Protein 6JV0 (pdb70)

Nearest PDB structures (foldseek):
  6jv0-assembly1_A  TM=1.004E+00  e=7.072E-62  Synechocystis sp. PCC 6803 substr. Kazusa
  6juz-assembly1_A  TM=1.003E+00  e=4.949E-61  Synechocystis sp. PCC 6803 substr. Kazusa
  6jv1-assembly1_A  TM=1.003E+00  e=8.110E-60  Synechocystis sp. PCC 6803 substr. Kazusa
  6lrf-assembly1_B-2  TM=1.000E+00  e=1.683E-51  Nostoc sp. PCC 7120 = FACHB-418
  6lrg-assembly1_B  TM=9.983E-01  e=1.035E-51  Nostoc sp. PCC 7120 = FACHB-418

InterPro domains:
  IPR005239 Bifunctional arginine dihydrolase/ornithine cyclodeaminase ArgZ/ArgE-like [TIGR00300] (283-695)
  IPR007545 LOR/SDH bifunctional enzyme, conserved domain [PF04455] (286-386)
  IPR007545 LOR/SDH bifunctional enzyme, conserved domain [cd12144] (286-401)
  IPR029035 DHS-like NAD/FAD-binding domain superfamily [SSF52467] (618-699)
  IPR048963 Arginine dihydrolase ArgZ/ArgE-like, C-terminal, second subdomain [PF21570] (476-688)
  IPR048964 Arginine dihydrolase ArgZ/ArgE-like, C-terminal, first subdomain [PF21571] (387-475)

Solvent-accessible surface area: 11206 Å² total

B-factor: mean 16.03, std 6.08, range [7.81, 45.3]

Foldseek 3Di:
DAWEKEFEAQPQAFLCDDQFPLQVPGGRVFDSVVQRVQVVVLVVVVVVQHHYDYFYDDHQQNLVLQVQQQFAAEALETEGFQWPDPSHNVCNVSSVVVSVVVRHDYDYDPNVFGDRHNQQKPAQQLRQAIEGEDAAIGDPVCQVVCCVVNVGHYDYWYFDDRLCRGCQLAWARAPPLAIEGEVVRTDPVRSVVVCVRRPPVRYLYDDPVQSLQSVSNWDYRHQEIEWADGDPVSVVVSVVVRHDYHHTHNVSVSSVSHISNSSIHTNDHYNHD

Radius of gyration: 16.9 Å; Cα contacts (8 Å, |Δi|>4): 619; chains: 1; bounding box: 38×43×42 Å

Organism: Synechocystis sp. (strain ATCC 27184 / PCC 6803 / Kazusa) (NCBI:txid1111708)

Sequence (273 aa):
DDIRILMCPPDHYDVDYVINPWMEGNIHKSSSQERAVEQWKKLHQTIKECAIVDLVKPAKGWPDMVFTANAGLVLGENVVLSRFYHKERQGEEPYFKAWFEENGFTVYELPQDLPFEGAGDALFDREGRWLWAGYGFRSELDSHPYIAKWLDTEVVSLRLIDERFYHLDTCFCPLSSGGYLLYYPPAFDAYSNRVIEMRIPPEKRIIVEELDAVNNFACNAVNVNDIIIIMNLVSRTLKEKLAEAGFKVRETPLTEFLKAGGAAKCLTLRRVTEPILP

Structure (mmCIF, N/CA/C/O backbone):
data_6JV0
#
_entry.id   6JV0
#
_cell.length_a   40.468
_cell.length_b   87.746
_cell.length_c   43.310
_cell.angle_alpha   90.000
_cell.angle_beta   94.080
_cell.angle_gamma   90.000
#
_symmetry.space_group_name_H-M   'P 1 21 1'
#
loop_
_entity.id
_entity.type
_entity.pdbx_description
1 polymer 'Sll1336 protein'
2 non-polymer L-ornithine
3 non-polymer 1,2-ETHANEDIOL
4 water water
#
loop_
_atom_site.group_PDB
_atom_site.id
_atom_site.type_symbol
_atom_site.label_atom_id
_atom_site.label_alt_id
_atom_site.label_comp_id
_atom_site.label_asym_id
_atom_site.label_entity_id
_atom_site.label_seq_id
_atom_site.pdbx_PDB_ins_code
_atom_site.Cartn_x
_atom_site.Cartn_y
_atom_site.Cartn_z
_atom_site.occupancy
_atom_site.B_iso_or_equiv
_atom_site.auth_seq_id
_atom_site.auth_comp_id
_atom_site.auth_asym_id
_atom_site.auth_atom_id
_atom_site.pdbx_PDB_model_num
ATOM 1 N N . ASP A 1 24 ? 23.766 13.162 14.254 0.62 29.88 3 ASP A N 1
ATOM 2 C CA . ASP A 1 24 ? 25.162 12.842 13.986 0.49 28.69 3 ASP A CA 1
ATOM 3 C C . ASP A 1 24 ? 25.279 11.675 13.010 1.00 28.04 3 ASP A C 1
ATOM 4 O O . ASP A 1 24 ? 24.933 11.801 11.834 0.50 27.30 3 ASP A O 1
ATOM 5 N N . ASP A 1 25 ? 25.772 10.543 13.503 1.00 30.50 4 ASP A N 1
ATOM 6 C CA . ASP A 1 25 ? 25.906 9.365 12.660 1.00 25.34 4 ASP A CA 1
ATOM 7 C C . ASP A 1 25 ? 24.535 8.832 12.273 1.00 21.59 4 ASP A C 1
ATOM 8 O O . ASP A 1 25 ? 23.583 8.884 13.056 1.00 24.46 4 ASP A O 1
ATOM 13 N N . ILE A 1 26 ? 24.435 8.332 11.048 1.00 18.03 5 ILE A N 1
ATOM 14 C CA . ILE A 1 26 ? 23.226 7.692 10.552 1.00 14.79 5 ILE A CA 1
ATOM 15 C C . ILE A 1 26 ? 23.517 6.208 10.431 1.00 13.63 5 ILE A C 1
ATOM 16 O O . ILE A 1 26 ? 24.499 5.810 9.793 1.00 15.25 5 ILE A O 1
ATOM 21 N N . ARG A 1 27 ? 22.679 5.393 11.057 1.00 13.49 6 ARG A N 1
ATOM 22 C CA . ARG A 1 27 ? 22.832 3.948 11.015 1.00 12.54 6 ARG A CA 1
ATOM 23 C C . ARG A 1 27 ? 21.510 3.317 10.615 1.00 12.38 6 ARG A C 1
ATOM 24 O O . ARG A 1 27 ? 20.442 3.729 11.091 1.00 12.14 6 ARG A O 1
ATOM 32 N N . ILE A 1 28 ? 21.592 2.306 9.755 1.00 10.86 7 ILE A N 1
ATOM 33 C CA . ILE A 1 28 ? 20.428 1.640 9.183 1.00 11.47 7 ILE A CA 1
ATOM 34 C C . ILE A 1 28 ? 20.559 0.146 9.435 1.00 11.19 7 ILE A C 1
ATOM 35 O O . ILE A 1 28 ? 21.623 -0.435 9.195 1.00 12.59 7 ILE A O 1
ATOM 40 N N . LEU A 1 29 ? 19.486 -0.468 9.926 1.00 10.46 8 LEU A N 1
ATOM 41 C CA . LEU A 1 29 ? 19.444 -1.900 10.194 1.00 11.25 8 LEU A CA 1
ATOM 42 C C . LEU A 1 29 ? 18.850 -2.640 8.999 1.00 10.49 8 LEU A C 1
ATOM 43 O O . LEU A 1 29 ? 17.773 -2.280 8.506 1.00 10.14 8 LEU A O 1
ATOM 48 N N . MET A 1 30 ? 19.546 -3.685 8.561 1.00 10.71 9 MET A N 1
ATOM 49 C CA . MET A 1 30 ? 19.092 -4.580 7.504 1.00 10.45 9 MET A CA 1
ATOM 50 C C . MET A 1 30 ? 19.234 -6.022 7.985 1.00 11.31 9 MET A C 1
ATOM 51 O O . MET A 1 30 ? 19.833 -6.293 9.027 1.00 12.00 9 MET A O 1
ATOM 56 N N . CYS A 1 31 ? 18.681 -6.958 7.214 1.00 11.21 10 CYS A N 1
ATOM 57 C CA . CYS A 1 31 ? 18.666 -8.373 7.565 1.00 11.71 10 CYS A CA 1
ATOM 58 C C . CYS A 1 31 ? 18.761 -9.158 6.266 1.00 11.81 10 CYS A C 1
ATOM 59 O O . CYS A 1 31 ? 17.882 -9.030 5.407 1.00 11.72 10 CYS A O 1
ATOM 62 N N . PRO A 1 32 ? 19.799 -9.975 6.082 1.00 12.58 11 PRO A N 1
ATOM 63 C CA . PRO A 1 32 ? 20.056 -10.576 4.768 1.00 12.69 11 PRO A CA 1
ATOM 64 C C . PRO A 1 32 ? 19.096 -11.710 4.442 1.00 11.64 11 PRO A C 1
ATOM 65 O O . PRO A 1 32 ? 18.520 -12.354 5.332 1.00 12.44 11 PRO A O 1
ATOM 69 N N . PRO A 1 33 ? 18.919 -11.987 3.148 1.00 11.94 12 PRO A N 1
ATOM 70 C CA . PRO A 1 33 ? 17.898 -12.944 2.692 1.00 12.19 12 PRO A CA 1
ATOM 71 C C . PRO A 1 33 ? 18.326 -14.407 2.720 1.00 13.89 12 PRO A C 1
ATOM 72 O O . PRO A 1 33 ? 17.949 -15.181 1.831 1.00 14.61 12 PRO A O 1
ATOM 76 N N . ASP A 1 34 ? 19.082 -14.803 3.748 1.00 13.81 13 ASP A N 1
ATOM 77 C CA . ASP A 1 34 ? 19.549 -16.185 3.866 1.00 15.70 13 ASP A CA 1
ATOM 78 C C . ASP A 1 34 ? 18.408 -17.190 3.793 1.00 15.01 13 ASP A C 1
ATOM 79 O O . ASP A 1 34 ? 18.591 -18.304 3.280 1.00 17.69 13 ASP A O 1
ATOM 84 N N . HIS A 1 35 ? 17.240 -16.836 4.327 1.00 14.64 14 HIS A N 1
ATOM 85 C CA . HIS A 1 35 ? 16.097 -17.736 4.413 1.00 15.53 14 HIS A CA 1
ATOM 86 C C . HIS A 1 35 ? 14.880 -17.148 3.710 1.00 14.34 14 HIS A C 1
ATOM 87 O O . HIS A 1 35 ? 13.739 -17.458 4.059 1.00 16.11 14 HIS A O 1
ATOM 94 N N . TYR A 1 36 ? 15.121 -16.303 2.714 1.00 14.42 15 TYR A N 1
ATOM 95 C CA . TYR A 1 36 ? 14.052 -15.575 2.052 1.00 13.94 15 TYR A CA 1
ATOM 96 C C . TYR A 1 36 ? 13.346 -16.429 1.007 1.00 12.99 15 TYR A C 1
ATOM 97 O O . TYR A 1 36 ? 13.975 -17.141 0.216 1.00 14.75 15 TYR A O 1
ATOM 106 N N . ASP A 1 37 ? 12.027 -16.309 0.987 1.00 13.22 16 ASP A N 1
ATOM 107 C CA . ASP A 1 37 ? 11.146 -16.996 0.052 1.00 14.23 16 ASP A CA 1
ATOM 108 C C . ASP A 1 37 ? 9.811 -16.278 0.162 1.00 12.93 16 ASP A C 1
ATOM 109 O O . ASP A 1 37 ? 9.617 -15.429 1.039 1.00 13.65 16 ASP A O 1
ATOM 114 N N . VAL A 1 38 ? 8.902 -16.597 -0.747 1.00 13.27 17 VAL A N 1
ATOM 115 C CA . VAL A 1 38 ? 7.500 -16.238 -0.598 1.00 12.28 17 VAL A CA 1
ATOM 116 C C . VAL A 1 38 ? 6.781 -17.527 -0.237 1.00 12.25 17 VAL A C 1
ATOM 117 O O . VAL A 1 38 ? 6.660 -18.432 -1.073 1.00 13.60 17 VAL A O 1
ATOM 121 N N . ASP A 1 39 ? 6.350 -17.637 1.021 1.00 11.84 18 ASP A N 1
ATOM 122 C CA . ASP A 1 39 ? 5.781 -18.868 1.560 1.00 13.79 18 ASP A CA 1
ATOM 123 C C . ASP A 1 39 ? 4.308 -18.755 1.903 1.00 13.30 18 ASP A C 1
ATOM 124 O O . ASP A 1 39 ? 3.687 -19.774 2.244 1.00 15.63 18 ASP A O 1
ATOM 129 N N . TYR A 1 40 ? 3.744 -17.557 1.881 1.00 13.89 19 TYR A N 1
ATOM 130 C CA . TYR A 1 40 ? 2.361 -17.341 2.274 1.00 12.77 19 TYR A CA 1
ATOM 131 C C . TYR A 1 40 ? 1.875 -16.094 1.552 1.00 12.23 19 TYR A C 1
ATOM 132 O O . TYR A 1 40 ? 2.620 -15.464 0.795 1.00 12.58 19 TYR A O 1
ATOM 141 N N . VAL A 1 41 ? 0.616 -15.744 1.770 1.00 12.62 20 VAL A N 1
ATOM 142 C CA . VAL A 1 41 ? 0.000 -14.619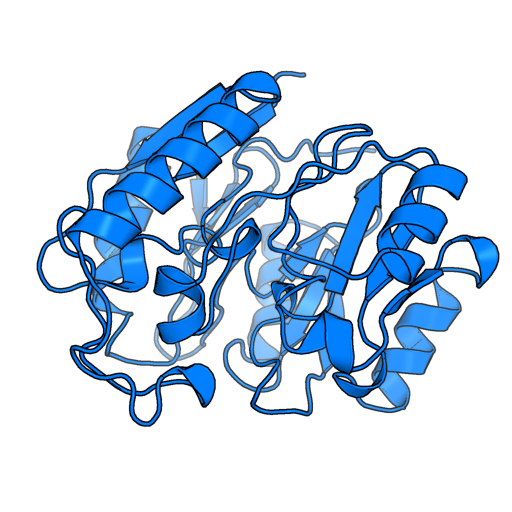 1.078 1.00 12.52 20 VAL A CA 1
ATOM 143 C C . VAL A 1 41 ? -0.676 -13.761 2.134 1.00 12.26 20 VAL A C 1
ATOM 144 O O . VAL A 1 41 ? -1.751 -14.113 2.630 1.00 14.80 20 VAL A O 1
ATOM 148 N N . ILE A 1 42 ? -0.059 -12.629 2.479 1.00 12.11 21 ILE A N 1
ATOM 149 C CA . ILE A 1 42 ? -0.649 -11.718 3.455 1.00 11.78 21 ILE A CA 1
ATOM 150 C C . ILE A 1 42 ? -0.748 -10.295 2.917 1.00 11.08 21 ILE A C 1
ATOM 151 O O . ILE A 1 42 ? -1.109 -9.378 3.661 1.00 11.93 21 ILE A O 1
ATOM 156 N N . ASN A 1 43 ? -0.450 -10.098 1.639 1.00 11.15 22 ASN A N 1
ATOM 157 C CA . ASN A 1 43 ? -0.769 -8.851 0.959 1.00 11.29 22 ASN A CA 1
ATOM 158 C C . ASN A 1 43 ? -0.951 -9.171 -0.521 1.00 11.90 22 ASN A C 1
ATOM 159 O O . ASN A 1 43 ? -0.559 -10.255 -0.975 1.00 11.88 22 ASN A O 1
ATOM 164 N N . PRO A 1 44 ? -1.568 -8.274 -1.294 1.00 11.05 23 PRO A N 1
ATOM 165 C CA . PRO A 1 44 ? -1.939 -8.652 -2.670 1.00 14.20 23 PRO A CA 1
ATOM 166 C C . PRO A 1 44 ? -0.760 -8.935 -3.576 1.00 12.49 23 PRO A C 1
ATOM 167 O O . PRO A 1 44 ? -0.905 -9.674 -4.562 1.00 13.39 23 PRO A O 1
ATOM 171 N N . TRP A 1 45 ? 0.405 -8.347 -3.299 1.00 11.61 24 TRP A N 1
ATOM 172 C CA . TRP A 1 45 ? 1.570 -8.573 -4.145 1.00 11.76 24 TRP A CA 1
ATOM 173 C C . TRP A 1 45 ? 2.054 -10.005 -4.064 1.00 11.15 24 TRP A C 1
ATOM 174 O O . TRP A 1 45 ? 2.697 -10.485 -5.004 1.00 12.27 24 TRP A O 1
ATOM 185 N N . MET A 1 46 ? 1.768 -10.685 -2.957 1.00 11.24 25 MET A N 1
ATOM 186 C CA . MET A 1 46 ? 2.219 -12.052 -2.760 1.00 11.52 25 MET A CA 1
ATOM 187 C C . MET A 1 46 ? 1.350 -13.067 -3.486 1.00 11.66 25 MET A C 1
ATOM 188 O O . MET A 1 46 ? 1.792 -14.204 -3.689 1.00 12.87 25 MET A O 1
ATOM 193 N N . GLU A 1 47 ? 0.134 -12.691 -3.874 1.00 12.93 26 GLU A N 1
ATOM 194 C CA . GLU A 1 47 ? -0.759 -13.622 -4.555 1.00 14.30 26 GLU A 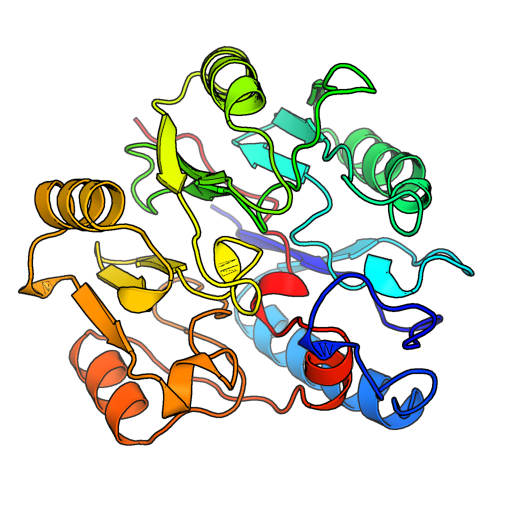CA 1
ATOM 195 C C . GLU A 1 47 ? -0.115 -14.143 -5.832 1.00 14.15 26 GLU A C 1
ATOM 196 O O . GLU A 1 47 ? 0.395 -13.368 -6.647 1.00 14.59 26 GLU A O 1
ATOM 202 N N . GLY A 1 48 ? -0.154 -15.462 -6.011 1.00 15.30 27 GLY A N 1
ATOM 203 C CA . GLY A 1 48 ? 0.437 -16.088 -7.169 1.00 16.50 27 GLY A CA 1
ATOM 204 C C . GLY A 1 48 ? 1.945 -16.150 -7.159 1.00 15.25 27 GLY A C 1
ATOM 205 O O . GLY A 1 48 ? 2.533 -16.629 -8.138 1.00 18.14 27 GLY A O 1
ATOM 206 N N . ASN A 1 49 ? 2.597 -15.689 -6.089 1.00 13.94 28 ASN A N 1
ATOM 207 C CA . ASN A 1 49 ? 4.051 -15.604 -6.042 1.00 12.51 28 ASN A CA 1
ATOM 208 C C . ASN A 1 49 ? 4.695 -16.601 -5.091 1.00 12.21 28 ASN A C 1
ATOM 209 O O . ASN A 1 49 ? 5.915 -16.553 -4.895 1.00 12.32 28 ASN A O 1
ATOM 214 N N . ILE A 1 50 ? 3.921 -17.516 -4.503 1.00 11.93 29 ILE A N 1
ATOM 215 C CA . ILE A 1 50 ? 4.530 -18.482 -3.599 1.00 13.00 29 ILE A CA 1
ATOM 216 C C . ILE A 1 50 ? 5.588 -19.284 -4.342 1.00 12.95 29 ILE A C 1
ATOM 217 O O . ILE A 1 50 ? 5.339 -19.835 -5.425 1.00 13.83 29 ILE A O 1
ATOM 222 N N . HIS A 1 51 ? 6.793 -19.317 -3.776 1.00 12.52 30 HIS A N 1
ATOM 223 C CA . HIS A 1 51 ? 7.949 -20.005 -4.357 1.00 13.54 30 HIS A CA 1
ATOM 224 C C . HIS A 1 51 ? 8.307 -19.506 -5.753 1.00 14.65 30 HIS A C 1
ATOM 225 O O . HIS A 1 51 ? 8.897 -20.243 -6.548 1.00 17.10 30 HIS A O 1
ATOM 232 N N . LYS A 1 52 ? 7.972 -18.257 -6.070 1.00 13.19 31 LYS A N 1
ATOM 233 C CA . LYS A 1 52 ? 8.375 -17.665 -7.339 1.00 13.94 31 LYS A CA 1
ATOM 234 C C . LYS A 1 52 ? 9.613 -16.787 -7.221 1.00 14.97 31 LYS A C 1
ATOM 235 O O . LYS A 1 52 ? 10.123 -16.318 -8.246 1.00 16.10 31 LYS A O 1
ATOM 241 N N . SER A 1 53 ? 10.104 -16.549 -6.013 1.00 14.13 32 SER A N 1
ATOM 242 C CA A SER A 1 53 ? 11.338 -15.800 -5.833 0.69 15.15 32 SER A CA 1
ATOM 243 C CA B SER A 1 53 ? 11.338 -15.801 -5.837 0.31 15.19 32 SER A CA 1
ATOM 244 C C . SER A 1 53 ? 12.537 -16.699 -6.105 1.00 16.12 32 SER A C 1
ATOM 245 O O . SER A 1 53 ? 12.517 -17.900 -5.811 1.00 19.03 32 SER A O 1
ATOM 250 N N . SER A 1 54 ? 13.580 -16.109 -6.676 1.00 16.43 33 SER A N 1
ATOM 251 C CA . SER A 1 54 ? 14.865 -16.769 -6.847 1.00 18.36 33 SER A CA 1
ATOM 252 C C . SER A 1 54 ? 15.734 -16.322 -5.678 1.00 19.81 33 SER A C 1
ATOM 253 O O . SER A 1 54 ? 16.061 -15.138 -5.564 1.00 17.71 33 SER A O 1
ATOM 256 N N . GLN A 1 55 ? 16.087 -17.259 -4.792 1.00 20.01 34 GLN A N 1
ATOM 257 C CA . GLN A 1 55 ? 16.869 -16.883 -3.618 1.00 20.81 34 GLN A CA 1
ATOM 258 C C . GLN A 1 55 ? 18.230 -16.330 -4.021 1.00 21.40 34 GLN A C 1
ATOM 259 O O . GLN A 1 55 ? 18.736 -15.390 -3.397 1.00 19.59 34 GLN A O 1
ATOM 265 N N . GLU A 1 56 ? 18.825 -16.886 -5.079 1.00 19.55 35 GLU A N 1
ATOM 266 C CA . GLU A 1 56 ? 20.121 -16.397 -5.540 1.00 20.06 35 GLU A CA 1
ATOM 267 C C . GLU A 1 56 ? 20.019 -14.989 -6.118 1.00 18.25 35 GLU A C 1
ATOM 268 O O . GLU A 1 56 ? 20.902 -14.155 -5.884 1.00 18.57 35 GLU A O 1
ATOM 271 N N . ARG A 1 57 ? 18.963 -14.703 -6.884 1.00 17.73 36 ARG A N 1
ATOM 272 C CA . ARG A 1 57 ? 18.792 -13.342 -7.384 1.00 15.90 36 ARG A CA 1
ATOM 273 C C . ARG A 1 57 ? 18.444 -12.383 -6.253 1.00 14.51 36 ARG A C 1
ATOM 274 O O . ARG A 1 57 ? 18.890 -11.230 -6.253 1.00 15.06 36 ARG A O 1
ATOM 279 N N . ALA A 1 58 ? 17.655 -12.841 -5.279 1.00 13.84 37 ALA A N 1
ATOM 280 C CA . ALA A 1 58 ? 17.340 -12.001 -4.134 1.00 13.83 37 ALA A CA 1
ATOM 281 C C . ALA A 1 58 ? 18.601 -11.636 -3.366 1.00 13.88 37 ALA A C 1
ATOM 282 O O . ALA A 1 58 ? 18.748 -10.492 -2.916 1.00 12.99 37 ALA A O 1
ATOM 284 N N . VAL A 1 59 ? 19.521 -12.593 -3.210 1.00 14.65 38 VAL A N 1
ATOM 285 C CA . VAL A 1 59 ? 20.804 -12.305 -2.570 1.00 15.30 38 VAL A CA 1
ATOM 286 C C . VAL A 1 59 ? 21.558 -11.228 -3.340 1.00 14.58 38 VAL A C 1
ATOM 287 O O . VAL A 1 59 ? 22.090 -10.276 -2.755 1.00 14.77 38 VAL A O 1
ATOM 291 N N . GLU A 1 60 ? 21.619 -11.360 -4.666 1.00 14.64 39 GLU A N 1
ATOM 292 C CA . GLU A 1 60 ? 22.342 -10.375 -5.461 1.00 14.52 39 GLU A CA 1
ATOM 293 C C . GLU A 1 60 ? 21.695 -9.000 -5.359 1.00 13.31 39 GLU A C 1
ATOM 294 O O . GLU A 1 60 ? 22.392 -7.988 -5.203 1.00 13.95 39 GLU A O 1
ATOM 297 N N . GLN A 1 61 ? 20.362 -8.945 -5.447 1.00 12.86 40 GLN A N 1
ATOM 298 C CA . GLN A 1 61 ? 19.659 -7.671 -5.332 1.00 13.40 40 GLN A CA 1
ATOM 299 C C . GLN A 1 61 ? 19.862 -7.049 -3.958 1.00 11.76 40 GLN A C 1
ATOM 300 O O . GLN A 1 61 ? 20.112 -5.841 -3.843 1.00 11.87 40 GLN A O 1
ATOM 306 N N . TRP A 1 62 ? 19.771 -7.854 -2.905 1.00 11.92 41 TRP A N 1
ATOM 307 C CA . TRP A 1 62 ? 19.955 -7.316 -1.564 1.00 11.75 41 TRP A CA 1
ATOM 308 C C . TRP A 1 62 ? 21.378 -6.809 -1.374 1.00 12.08 41 TRP A C 1
ATOM 309 O O . TRP A 1 62 ? 21.594 -5.760 -0.755 1.00 12.06 41 TRP A O 1
ATOM 320 N N . LYS A 1 63 ? 22.363 -7.538 -1.905 1.00 12.97 42 LYS A N 1
ATOM 321 C CA . LYS A 1 63 ? 23.750 -7.111 -1.764 1.00 13.34 42 LYS A CA 1
ATOM 322 C C . LYS A 1 63 ? 23.991 -5.783 -2.460 1.00 12.78 42 LYS A C 1
ATOM 323 O O . LYS A 1 63 ? 24.720 -4.926 -1.942 1.00 13.04 42 LYS A O 1
ATOM 329 N N . LYS A 1 64 ? 23.394 -5.589 -3.634 1.00 12.80 43 LYS A N 1
ATOM 330 C CA . LYS A 1 64 ? 23.531 -4.313 -4.326 1.00 13.80 43 LYS A CA 1
ATOM 331 C C . LYS A 1 64 ? 22.870 -3.187 -3.547 1.00 11.68 43 LYS A C 1
ATOM 332 O O . LYS A 1 64 ? 23.419 -2.083 -3.469 1.00 12.15 43 LYS A O 1
ATOM 338 N N . LEU A 1 65 ? 21.685 -3.441 -2.976 1.00 11.73 44 LEU A N 1
ATOM 339 C CA . LEU A 1 65 ? 21.040 -2.438 -2.139 1.00 11.26 44 LEU A CA 1
ATOM 340 C C . LEU A 1 65 ? 21.889 -2.125 -0.918 1.00 11.41 44 LEU A C 1
ATOM 341 O O . LEU A 1 65 ? 22.109 -0.954 -0.587 1.00 11.80 44 LEU A O 1
ATOM 346 N N . HIS A 1 66 ? 22.370 -3.167 -0.236 1.00 12.03 45 HIS A N 1
ATOM 347 C CA . HIS A 1 66 ? 23.216 -2.988 0.939 1.00 12.45 45 HIS A CA 1
ATOM 348 C C . HIS A 1 66 ? 24.425 -2.117 0.623 1.00 12.47 45 HIS A C 1
ATOM 349 O O . HIS A 1 66 ? 24.756 -1.190 1.373 1.00 12.30 45 HIS A O 1
ATOM 356 N N . GLN A 1 67 ? 25.087 -2.389 -0.502 1.00 12.00 46 GLN A N 1
ATOM 357 C CA . GLN A 1 67 ? 26.256 -1.600 -0.878 1.00 12.69 46 GLN A CA 1
ATOM 358 C C . GLN A 1 67 ? 25.877 -0.153 -1.148 1.00 12.32 46 GLN A C 1
ATOM 359 O O . GLN A 1 67 ? 26.598 0.773 -0.746 1.00 14.28 46 GLN A O 1
ATOM 365 N N . THR A 1 68 ? 24.749 0.065 -1.827 1.00 12.04 47 THR A N 1
ATOM 366 C CA . THR A 1 68 ? 24.323 1.420 -2.151 1.00 13.95 47 THR A CA 1
ATOM 367 C C . THR A 1 68 ? 23.994 2.200 -0.888 1.00 11.91 47 THR A C 1
ATOM 368 O O . THR A 1 68 ? 24.408 3.355 -0.733 1.00 13.34 47 THR A O 1
ATOM 372 N N . ILE A 1 69 ? 23.270 1.573 0.039 1.00 11.46 48 ILE A N 1
ATOM 373 C CA . ILE A 1 69 ? 22.946 2.237 1.294 1.00 11.28 48 ILE A CA 1
ATOM 374 C C . ILE A 1 69 ? 24.204 2.505 2.097 1.00 11.48 48 ILE A C 1
ATOM 375 O O . ILE A 1 69 ? 24.358 3.583 2.691 1.00 11.64 48 ILE A O 1
ATOM 380 N N . LYS A 1 70 ? 25.122 1.533 2.126 1.00 11.22 49 LYS A N 1
ATOM 381 C CA . LYS A 1 70 ? 26.337 1.684 2.916 1.00 12.77 49 LYS A CA 1
ATOM 382 C C . LYS A 1 70 ? 27.222 2.814 2.408 1.00 12.00 49 LYS A C 1
ATOM 383 O O . LYS A 1 70 ? 28.013 3.369 3.185 1.00 13.35 49 LYS A O 1
ATOM 389 N N . GLU A 1 71 ? 27.111 3.182 1.131 1.00 12.45 50 GLU A N 1
ATOM 390 C CA . GLU A 1 71 ? 27.838 4.351 0.652 1.00 13.22 50 GLU A CA 1
ATOM 391 C C . GLU A 1 71 ? 27.330 5.632 1.302 1.00 14.45 50 GLU A C 1
ATOM 392 O O . GLU A 1 71 ? 28.070 6.624 1.364 1.00 15.87 50 GLU A O 1
ATOM 398 N N . CYS A 1 72 ? 26.108 5.612 1.835 1.00 13.70 51 CYS A N 1
ATOM 399 C CA . CYS A 1 72 ? 25.469 6.783 2.414 1.00 15.02 51 CYS A CA 1
ATOM 400 C C . CYS A 1 72 ? 25.352 6.743 3.931 1.00 15.82 51 CYS A C 1
ATOM 401 O O . CYS A 1 72 ? 25.262 7.804 4.553 1.00 19.43 51 CYS A O 1
ATOM 404 N N . ALA A 1 73 ? 25.321 5.562 4.549 1.00 13.67 52 ALA A N 1
ATOM 405 C CA . ALA A 1 73 ? 25.129 5.446 5.987 1.00 14.97 52 ALA A CA 1
ATOM 406 C C . ALA A 1 73 ? 25.775 4.156 6.470 1.00 12.17 52 ALA A C 1
ATOM 407 O O . ALA A 1 73 ? 26.023 3.240 5.689 1.00 12.76 52 ALA A O 1
ATOM 409 N N . ILE A 1 74 ? 26.056 4.096 7.772 1.00 13.31 53 ILE A N 1
ATOM 410 C CA . ILE A 1 74 ? 26.480 2.846 8.389 1.00 12.54 53 ILE A CA 1
ATOM 411 C C . ILE A 1 74 ? 25.324 1.859 8.345 1.00 13.16 53 ILE A C 1
ATOM 412 O O . ILE A 1 74 ? 24.165 2.225 8.594 1.00 13.81 53 ILE A O 1
ATOM 417 N N . VAL A 1 75 ? 25.623 0.600 8.034 1.00 13.49 54 VAL A N 1
ATOM 418 C CA . VAL A 1 75 ? 24.611 -0.455 8.015 1.00 13.81 54 VAL A CA 1
ATOM 419 C C . VAL A 1 75 ? 24.945 -1.502 9.065 1.00 13.75 54 VAL A C 1
ATOM 420 O O . VAL A 1 75 ? 26.016 -2.125 9.018 1.00 16.30 54 VAL A O 1
ATOM 424 N N . ASP A 1 76 ? 24.021 -1.706 9.995 1.00 13.09 55 ASP A N 1
ATOM 425 C CA . ASP A 1 76 ? 24.064 -2.790 10.961 1.00 14.90 55 ASP A CA 1
ATOM 426 C C . ASP A 1 76 ? 23.170 -3.922 10.474 1.00 13.79 55 ASP A C 1
ATOM 427 O O . ASP A 1 76 ? 22.183 -3.690 9.769 1.00 13.75 55 ASP A O 1
ATOM 432 N N . LEU A 1 77 ? 23.502 -5.151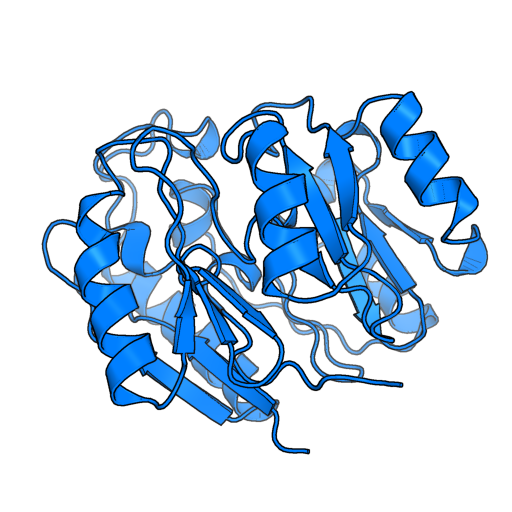 10.865 1.00 14.04 56 LEU A N 1
ATOM 433 C CA . LEU A 1 77 ? 22.749 -6.324 10.442 1.00 13.15 56 LEU A CA 1
ATOM 434 C C . LEU A 1 77 ? 22.231 -7.095 11.646 1.00 14.34 56 LEU A C 1
ATOM 435 O O . LEU A 1 77 ? 22.901 -7.176 12.685 1.00 16.80 56 LEU A O 1
ATOM 440 N N . VAL A 1 78 ? 21.031 -7.651 11.504 1.00 13.20 57 VAL A N 1
ATOM 441 C CA . VAL A 1 78 ? 20.486 -8.634 12.430 1.00 15.38 57 VAL A CA 1
ATOM 442 C C . VAL A 1 78 ? 20.438 -9.979 11.713 1.00 14.26 57 VAL A C 1
ATOM 443 O O . VAL A 1 78 ? 20.080 -10.052 10.531 1.00 14.18 57 VAL A O 1
ATOM 447 N N . LYS A 1 79 ? 20.827 -11.038 12.419 1.00 14.81 58 LYS A N 1
ATOM 448 C CA . LYS A 1 79 ? 20.856 -12.372 11.823 1.00 15.92 58 LYS A CA 1
ATOM 449 C C . LYS A 1 79 ? 19.441 -12.854 11.505 1.00 14.63 58 LYS A C 1
ATOM 450 O O . LYS A 1 79 ? 18.557 -12.786 12.365 1.00 15.90 58 LYS A O 1
ATOM 454 N N . PRO A 1 80 ? 19.189 -13.355 10.300 1.00 14.98 59 PRO A N 1
ATOM 455 C CA . PRO A 1 80 ? 17.838 -13.808 9.953 1.00 15.07 59 PRO A CA 1
ATOM 456 C C . PRO A 1 80 ? 17.511 -15.155 10.580 1.00 15.25 59 PRO A C 1
ATOM 457 O O . PRO A 1 80 ? 18.384 -15.997 10.807 1.00 18.19 59 PRO A O 1
ATOM 461 N N . ALA A 1 81 ? 16.225 -15.366 10.835 1.00 17.02 60 ALA A N 1
ATOM 462 C CA . ALA A 1 81 ? 15.738 -16.594 11.453 1.00 18.19 60 ALA A CA 1
ATOM 463 C C . ALA A 1 81 ? 15.077 -17.471 10.398 1.00 17.91 60 ALA A C 1
ATOM 464 O O . ALA A 1 81 ? 14.234 -17.001 9.627 1.00 17.79 60 ALA A O 1
ATOM 466 N N . LYS A 1 82 ? 15.455 -18.748 10.371 1.00 19.39 61 LYS A N 1
ATOM 467 C CA . LYS A 1 82 ? 14.829 -19.685 9.450 1.00 18.99 61 LYS A CA 1
ATOM 468 C C . LYS A 1 82 ? 13.356 -19.852 9.798 1.00 17.35 61 LYS A C 1
ATOM 469 O O . LYS A 1 82 ? 12.985 -19.947 10.973 1.00 19.11 61 LYS A O 1
ATOM 472 N N . GLY A 1 83 ? 12.509 -19.867 8.771 1.00 18.38 62 GLY A N 1
ATOM 473 C CA . GLY A 1 83 ? 11.082 -19.980 8.972 1.00 16.84 62 GLY A CA 1
ATOM 474 C C . GLY A 1 83 ? 10.341 -18.663 9.045 1.00 15.41 62 GLY A C 1
ATOM 475 O O . GLY A 1 83 ? 9.109 -18.669 9.150 1.00 17.71 62 GLY A O 1
ATOM 476 N N . TRP A 1 84 ? 11.052 -17.536 8.980 1.00 14.75 63 TRP A N 1
ATOM 477 C CA . TRP A 1 84 ? 10.458 -16.200 9.028 1.00 13.24 63 TRP A CA 1
ATOM 478 C C . TRP A 1 84 ? 11.014 -15.404 7.852 1.00 13.48 63 TRP A C 1
ATOM 479 O O . TRP A 1 84 ? 11.872 -14.522 8.016 1.00 12.89 63 TRP A O 1
ATOM 490 N N . PRO A 1 85 ? 10.559 -15.716 6.636 1.00 12.76 64 PRO A N 1
ATOM 491 C CA . PRO A 1 85 ? 11.202 -15.142 5.444 1.00 14.09 64 PRO A CA 1
ATOM 492 C C . PRO A 1 85 ? 11.060 -13.638 5.341 1.00 12.07 64 PRO A C 1
ATOM 493 O O . PRO A 1 85 ? 11.906 -12.983 4.713 1.00 13.32 64 PRO A O 1
ATOM 497 N N . ASP A 1 86 ? 10.018 -13.062 5.937 1.00 11.77 65 ASP A N 1
ATOM 498 C CA . ASP A 1 86 ? 9.816 -11.621 5.852 1.00 11.02 65 ASP A CA 1
ATOM 499 C C . ASP A 1 86 ? 10.687 -10.840 6.825 1.00 11.09 65 ASP A C 1
ATOM 500 O O . ASP A 1 86 ? 10.587 -9.604 6.872 1.00 11.12 65 ASP A O 1
ATOM 505 N N . MET A 1 87 ? 11.562 -11.512 7.578 1.00 11.78 66 MET A N 1
ATOM 506 C CA . MET A 1 87 ? 12.453 -10.799 8.483 1.00 12.17 66 MET A CA 1
ATOM 507 C C . MET A 1 87 ? 13.399 -9.871 7.740 1.00 10.85 66 MET A C 1
ATOM 508 O O . MET A 1 87 ? 13.961 -8.957 8.351 1.00 11.94 66 MET A O 1
ATOM 513 N N . VAL A 1 88 ? 13.581 -10.083 6.434 1.00 10.42 67 VAL A N 1
ATOM 514 C CA . VAL A 1 88 ? 14.364 -9.153 5.626 1.00 10.20 67 VAL A CA 1
ATOM 515 C C . VAL A 1 88 ? 13.787 -7.752 5.692 1.00 9.60 67 VAL A C 1
ATOM 516 O O . VAL A 1 88 ? 14.513 -6.766 5.518 1.00 9.57 67 VAL A O 1
ATOM 520 N N . PHE A 1 89 ? 12.483 -7.640 5.935 1.00 9.08 68 PHE A N 1
ATOM 521 C CA . PHE A 1 89 ? 11.789 -6.352 5.929 1.00 9.15 68 PHE A CA 1
ATOM 522 C C . PHE A 1 89 ? 11.848 -5.719 7.320 1.00 8.44 68 PHE A C 1
ATOM 523 O O . PHE A 1 89 ? 10.881 -5.685 8.090 1.00 9.38 68 PHE A O 1
ATOM 531 N N . THR A 1 90 ? 13.047 -5.232 7.631 1.00 9.24 69 THR A N 1
ATOM 532 C CA . THR A 1 90 ? 13.345 -4.678 8.945 1.00 9.39 69 THR A CA 1
ATOM 533 C C . THR A 1 90 ? 12.594 -3.387 9.240 1.00 9.10 69 THR A C 1
ATOM 534 O O . THR A 1 90 ? 12.518 -3.002 10.408 1.00 9.46 69 THR A O 1
ATOM 538 N N . ALA A 1 91 ? 12.043 -2.700 8.235 1.00 9.05 70 ALA A N 1
ATOM 539 C CA . ALA A 1 91 ? 11.239 -1.521 8.532 1.00 9.28 70 ALA A CA 1
ATOM 540 C C . ALA A 1 91 ? 10.123 -1.855 9.508 1.00 8.06 70 ALA A C 1
ATOM 541 O O . ALA A 1 91 ? 9.665 -0.982 10.255 1.00 9.26 70 ALA A O 1
ATOM 543 N N . ASN A 1 92 ? 9.640 -3.096 9.484 1.00 9.07 71 ASN A N 1
ATOM 544 C CA . ASN A 1 92 ? 8.555 -3.500 10.358 1.00 9.32 71 ASN A CA 1
ATOM 545 C C . ASN A 1 92 ? 9.019 -4.049 11.699 1.00 10.43 71 ASN A C 1
ATOM 546 O O . ASN A 1 92 ? 8.181 -4.552 12.461 1.00 10.85 71 ASN A O 1
ATOM 551 N N . ALA A 1 93 ? 10.305 -3.952 12.033 1.00 10.01 72 ALA A N 1
ATOM 552 C CA . ALA A 1 93 ? 10.740 -4.467 13.329 1.00 10.44 72 ALA A CA 1
ATOM 553 C C . ALA A 1 93 ? 10.175 -3.650 14.485 1.00 10.31 72 ALA A C 1
ATOM 554 O O . ALA A 1 93 ? 9.857 -4.198 15.550 1.00 11.09 72 ALA A O 1
ATOM 556 N N . GLY A 1 94 ? 10.067 -2.343 14.302 1.00 10.64 73 GLY A N 1
ATOM 557 C CA . GLY A 1 94 ? 9.619 -1.450 15.348 1.00 10.42 73 GLY A CA 1
ATOM 558 C C . GLY A 1 94 ? 9.759 -0.022 14.873 1.00 9.56 73 GLY A C 1
ATOM 559 O O . GLY A 1 94 ? 10.157 0.245 13.731 1.00 9.91 73 GLY A O 1
ATOM 560 N N . LEU A 1 95 ? 9.412 0.892 15.775 1.00 10.11 74 LEU A N 1
ATOM 561 C CA . LEU A 1 95 ? 9.479 2.327 15.531 1.00 11.02 74 LEU A CA 1
ATOM 562 C C . LEU A 1 95 ? 10.479 2.928 16.510 1.00 10.82 74 LEU A C 1
ATOM 563 O O . LEU A 1 95 ? 10.301 2.812 17.729 1.00 12.19 74 LEU A O 1
ATOM 568 N N . VAL A 1 96 ? 11.521 3.567 15.986 1.00 11.28 75 VAL A N 1
ATOM 569 C CA . VAL A 1 96 ? 12.637 4.078 16.780 1.00 12.23 75 VAL A CA 1
ATOM 570 C C . VAL A 1 96 ? 12.548 5.595 16.902 1.00 12.09 75 VAL A C 1
ATOM 571 O O . VAL A 1 96 ? 12.293 6.296 15.916 1.00 12.51 75 VAL A O 1
ATOM 575 N N . LEU A 1 97 ? 12.784 6.102 18.110 1.00 12.32 76 LEU A N 1
ATOM 576 C CA . LEU A 1 97 ? 13.029 7.528 18.323 1.00 13.31 76 LEU A CA 1
ATOM 577 C C . LEU A 1 97 ? 14.014 7.647 19.474 1.00 13.01 76 LEU A C 1
ATOM 578 O O . LEU A 1 97 ? 13.723 7.185 20.581 1.00 13.93 76 LEU A O 1
ATOM 583 N N . GLY A 1 98 ? 15.175 8.243 19.214 1.00 13.90 77 GLY A N 1
ATOM 584 C CA . GLY A 1 98 ? 16.169 8.355 20.271 1.00 15.61 77 GLY A CA 1
ATOM 585 C C . GLY A 1 98 ? 16.598 6.978 20.735 1.00 15.56 77 GLY A C 1
ATOM 586 O O . GLY A 1 98 ? 16.836 6.072 19.931 1.00 16.73 77 GLY A O 1
ATOM 587 N N . GLU A 1 99 ? 16.673 6.793 22.051 1.00 15.52 78 GLU A N 1
ATOM 588 C CA . GLU A 1 99 ? 17.065 5.513 22.626 1.00 15.62 78 GLU A CA 1
ATOM 589 C C . GLU A 1 99 ? 15.893 4.557 22.811 1.00 15.67 78 GLU A C 1
ATOM 590 O O . GLU A 1 99 ? 16.067 3.488 23.409 1.00 18.57 78 GLU A O 1
ATOM 593 N N . ASN A 1 100 ? 14.715 4.910 22.313 1.00 16.69 79 ASN A N 1
ATOM 594 C CA . ASN A 1 100 ? 13.498 4.147 22.532 1.00 15.78 79 ASN A CA 1
ATOM 595 C C . ASN A 1 100 ? 13.029 3.468 21.250 1.00 14.48 79 ASN A C 1
ATOM 596 O O . ASN A 1 100 ? 13.228 3.976 20.142 1.00 14.73 79 ASN A O 1
ATOM 601 N N . VAL A 1 101 ? 12.389 2.317 21.412 1.00 14.34 80 VAL A N 1
ATOM 602 C CA . VAL A 1 101 ? 11.743 1.633 20.297 1.00 12.99 80 VAL A CA 1
ATOM 603 C C . VAL A 1 101 ? 10.387 1.129 20.768 1.00 12.68 80 VAL A C 1
ATOM 604 O O . VAL A 1 101 ? 10.273 0.570 21.866 1.00 13.70 80 VAL A O 1
ATOM 608 N N . VAL A 1 102 ? 9.354 1.353 19.964 1.00 12.22 81 VAL A N 1
ATOM 609 C CA . VAL A 1 102 ? 8.086 0.648 20.117 1.00 12.27 81 VAL A CA 1
ATOM 610 C C . VAL A 1 102 ? 8.175 -0.587 19.227 1.00 11.24 81 VAL A C 1
ATOM 611 O O . VAL A 1 102 ? 8.256 -0.474 17.997 1.00 11.45 81 VAL A O 1
ATOM 615 N N . LEU A 1 103 ? 8.201 -1.764 19.847 1.00 12.24 82 LEU A N 1
ATOM 616 C CA . LEU A 1 103 ? 8.319 -3.008 19.104 1.00 11.76 82 LEU A CA 1
ATOM 617 C C . LEU A 1 103 ? 7.045 -3.254 18.313 1.00 11.40 82 LEU A C 1
ATOM 618 O O . LEU A 1 103 ? 5.941 -3.009 18.796 1.00 12.97 82 LEU A O 1
ATOM 623 N N . SER A 1 104 ? 7.189 -3.751 17.092 1.00 11.22 83 SER A N 1
ATOM 624 C CA . SER A 1 104 ? 6.002 -4.099 16.330 1.00 10.95 83 SER A CA 1
ATOM 625 C C . SER A 1 104 ? 5.306 -5.313 16.923 1.00 11.51 83 SER A C 1
ATOM 626 O O . SER A 1 104 ? 5.953 -6.245 17.419 1.00 13.16 83 SER A O 1
ATOM 629 N N . ARG A 1 105 ? 3.983 -5.290 16.856 1.00 11.86 84 ARG A N 1
ATOM 630 C CA . ARG A 1 105 ? 3.128 -6.446 17.099 1.00 12.38 84 ARG A CA 1
ATOM 631 C C . ARG A 1 105 ? 2.413 -6.702 15.779 1.00 11.89 84 ARG A C 1
ATOM 632 O O . ARG A 1 105 ? 1.556 -5.915 15.366 1.00 12.82 84 ARG A O 1
ATOM 640 N N . PHE A 1 106 ? 2.788 -7.782 15.101 1.00 11.93 85 PHE A N 1
ATOM 641 C CA . PHE A 1 106 ? 2.294 -8.016 13.753 1.00 13.15 85 PHE A CA 1
ATOM 642 C C . PHE A 1 106 ? 0.832 -8.439 13.755 1.00 12.25 85 PHE A C 1
ATOM 643 O O . PHE A 1 106 ? 0.369 -9.180 14.633 1.00 14.08 85 PHE A O 1
ATOM 651 N N . TYR A 1 107 ? 0.111 -7.964 12.747 1.00 13.25 86 TYR A N 1
ATOM 652 C CA . TYR A 1 107 ? -1.264 -8.388 12.527 1.00 14.08 86 TYR A CA 1
ATOM 653 C C . TYR A 1 107 ? -1.347 -9.884 12.231 1.00 13.66 86 TYR A C 1
ATOM 654 O O . TYR A 1 107 ? -2.251 -10.574 12.725 1.00 15.49 86 TYR A O 1
ATOM 663 N N . HIS A 1 108 ? -0.424 -10.405 11.424 1.00 13.38 87 HIS A N 1
ATOM 664 C CA . HIS A 1 108 ? -0.483 -11.780 10.945 1.00 13.98 87 HIS A CA 1
ATOM 665 C C . HIS A 1 108 ? 0.450 -12.691 11.729 1.00 14.15 87 HIS A C 1
ATOM 666 O O . HIS A 1 108 ? 1.617 -12.361 11.968 1.00 15.03 87 HIS A O 1
ATOM 673 N N . LYS A 1 109 ? -0.064 -13.878 12.070 1.00 14.80 88 LYS A N 1
ATOM 674 C CA . LYS A 1 109 ? 0.753 -14.878 12.749 1.00 15.75 88 LYS A CA 1
ATOM 675 C C . LYS A 1 109 ? 1.990 -15.237 11.936 1.00 15.80 88 LYS A C 1
ATOM 676 O O . LYS A 1 109 ? 3.017 -15.622 12.500 1.00 15.92 88 LYS A O 1
ATOM 682 N N . GLU A 1 110 ? 1.919 -15.082 10.614 1.00 14.79 89 GLU A N 1
ATOM 683 C CA . GLU A 1 110 ? 3.028 -15.447 9.741 1.00 15.59 89 GLU A CA 1
ATOM 684 C C . GLU A 1 110 ? 4.274 -14.599 9.974 1.00 13.64 89 GLU A C 1
ATOM 685 O O . GLU A 1 110 ? 5.375 -15.019 9.596 1.00 15.92 89 GLU A O 1
ATOM 691 N N . ARG A 1 111 ? 4.132 -13.414 10.576 1.00 13.21 90 ARG A N 1
ATOM 692 C CA . ARG A 1 111 ? 5.278 -12.586 10.923 1.00 13.11 90 ARG A CA 1
ATOM 693 C C . ARG A 1 111 ? 5.485 -12.447 12.424 1.00 12.64 90 ARG A C 1
ATOM 694 O O . ARG A 1 111 ? 6.537 -11.954 12.837 1.00 13.19 90 ARG A O 1
ATOM 702 N N . GLN A 1 112 ? 4.536 -12.901 13.252 1.00 13.81 91 GLN A N 1
ATOM 703 C CA . GLN A 1 112 ? 4.662 -12.692 14.694 1.00 13.85 91 GLN A CA 1
ATOM 704 C C . GLN A 1 112 ? 5.904 -13.363 15.272 1.00 14.59 91 GLN A C 1
ATOM 705 O O . GLN A 1 112 ? 6.460 -12.886 16.267 1.00 15.19 91 GLN A O 1
ATOM 711 N N . GLY A 1 113 ? 6.370 -14.449 14.656 1.00 14.88 92 GLY A N 1
ATOM 712 C CA . GLY A 1 113 ? 7.575 -15.108 15.132 1.00 16.59 92 GLY A CA 1
ATOM 713 C C . GLY A 1 113 ? 8.852 -14.309 14.955 1.00 15.71 92 GLY A C 1
ATOM 714 O O . GLY A 1 113 ? 9.883 -14.692 15.516 1.00 16.32 92 GLY A O 1
ATOM 715 N N . GLU A 1 114 ? 8.814 -13.217 14.184 1.00 13.93 93 GLU A N 1
ATOM 716 C CA . GLU A 1 114 ? 9.978 -12.341 14.064 1.00 13.31 93 GLU A CA 1
ATOM 717 C C . GLU A 1 114 ? 10.173 -11.503 15.316 1.00 14.01 93 GLU A C 1
ATOM 718 O O . GLU A 1 114 ? 11.296 -11.067 15.594 1.00 14.09 93 GLU A O 1
ATOM 724 N N . GLU A 1 115 ? 9.094 -11.264 16.064 1.00 13.49 94 GLU A N 1
ATOM 725 C CA . GLU A 1 115 ? 9.119 -10.339 17.198 1.00 14.66 94 GLU A CA 1
ATOM 726 C C . GLU A 1 115 ? 10.210 -10.644 18.218 1.00 14.21 94 GLU A C 1
ATOM 727 O O . GLU A 1 115 ? 10.942 -9.715 18.592 1.00 15.14 94 GLU A O 1
ATOM 733 N N . PRO A 1 116 ? 10.379 -11.885 18.703 1.00 15.55 95 PRO A N 1
ATOM 734 C CA . PRO A 1 116 ? 11.455 -12.130 19.678 1.00 15.34 95 PRO A CA 1
ATOM 735 C C . PRO A 1 116 ? 12.839 -11.835 19.135 1.00 16.13 95 PRO A C 1
ATOM 736 O O . PRO A 1 116 ? 13.714 -11.382 19.883 1.00 15.93 95 PRO A O 1
ATOM 740 N N . TYR A 1 117 ? 13.067 -12.089 17.845 1.00 15.35 96 TYR A N 1
ATOM 741 C CA . TYR A 1 117 ? 14.388 -11.840 17.277 1.00 14.91 96 TYR A CA 1
ATOM 742 C C . TYR A 1 117 ? 14.672 -10.349 17.165 1.00 14.29 96 TYR A C 1
ATOM 743 O O . TYR A 1 117 ? 15.781 -9.900 17.473 1.00 15.20 96 TYR A O 1
ATOM 752 N N . PHE A 1 118 ? 13.689 -9.563 16.717 1.00 13.50 97 PHE A N 1
ATOM 753 C CA . PHE A 1 118 ? 13.891 -8.118 16.679 1.00 13.08 97 PHE A CA 1
ATOM 754 C C . PHE A 1 118 ? 14.046 -7.550 18.084 1.00 13.45 97 PHE A C 1
ATOM 755 O O . PHE A 1 118 ? 14.911 -6.702 18.320 1.00 13.66 97 PHE A O 1
ATOM 763 N N . LYS A 1 119 ? 13.221 -8.014 19.031 1.00 13.77 98 LYS A N 1
ATOM 764 C CA . LYS A 1 119 ? 13.338 -7.543 20.408 1.00 14.81 98 LYS A CA 1
ATOM 765 C C . LYS A 1 119 ? 14.741 -7.776 20.951 1.00 14.92 98 LYS A C 1
ATOM 766 O O . LYS A 1 119 ? 15.327 -6.888 21.580 1.00 15.20 98 LYS A O 1
ATOM 772 N N . ALA A 1 120 ? 15.301 -8.961 20.701 1.00 15.33 99 ALA A N 1
ATOM 773 C CA . ALA A 1 120 ? 16.646 -9.256 21.183 1.00 17.76 99 ALA A CA 1
ATOM 774 C C . ALA A 1 120 ? 17.676 -8.313 20.574 1.00 16.09 99 ALA A C 1
ATOM 775 O O . ALA A 1 120 ? 18.590 -7.855 21.268 1.00 17.29 99 ALA A O 1
ATOM 777 N N . TRP A 1 121 ? 17.553 -8.009 19.276 1.00 14.85 100 TRP A N 1
ATOM 778 C CA . TRP A 1 121 ? 18.485 -7.071 18.655 1.00 15.39 100 TRP A CA 1
ATOM 779 C C . TRP A 1 121 ? 18.392 -5.698 19.308 1.00 13.83 100 TRP A C 1
ATOM 780 O O . TRP A 1 121 ? 19.415 -5.080 19.626 1.00 15.04 100 TRP A O 1
ATOM 791 N N . PHE A 1 122 ? 17.171 -5.195 19.503 1.00 14.41 101 PHE A N 1
ATOM 792 C CA . PHE A 1 122 ? 17.019 -3.879 20.118 1.00 13.73 101 PHE A CA 1
ATOM 793 C C . PHE A 1 122 ? 17.620 -3.849 21.518 1.00 14.49 101 PHE A C 1
ATOM 794 O O . PHE A 1 122 ? 18.313 -2.892 21.879 1.00 16.35 101 PHE A O 1
ATOM 802 N N . GLU A 1 123 ? 17.367 -4.890 22.317 1.00 16.41 102 GLU A N 1
ATOM 803 C CA . GLU A 1 123 ? 17.903 -4.938 23.676 1.00 17.00 102 GLU A CA 1
ATOM 804 C C . GLU A 1 123 ? 19.423 -5.036 23.676 1.00 18.51 102 GLU A C 1
ATOM 805 O O . GLU A 1 123 ? 20.093 -4.380 24.485 1.00 20.54 102 GLU A O 1
ATOM 811 N N . GLU A 1 124 ? 19.984 -5.860 22.783 1.00 17.57 103 GLU A N 1
ATOM 812 C CA . GLU A 1 124 ? 21.434 -6.028 22.714 1.00 20.90 103 GLU A CA 1
ATOM 813 C C . GLU A 1 124 ? 22.132 -4.746 22.294 1.00 20.52 103 GLU A C 1
ATOM 814 O O . GLU A 1 124 ? 23.305 -4.537 22.628 0.61 20.32 103 GLU A O 1
ATOM 820 N N . ASN A 1 125 ? 21.438 -3.878 21.561 1.00 19.05 104 ASN A N 1
ATOM 821 C CA . ASN A 1 125 ? 22.031 -2.663 21.027 1.00 18.72 104 ASN A CA 1
ATOM 822 C C . ASN A 1 125 ? 21.645 -1.414 21.814 1.00 19.39 104 ASN A C 1
ATOM 823 O O . ASN A 1 125 ? 21.813 -0.297 21.314 1.00 23.57 104 ASN A O 1
ATOM 828 N N . GLY A 1 126 ? 21.141 -1.585 23.033 1.00 21.30 105 GLY A N 1
ATOM 829 C CA . GLY A 1 126 ? 21.024 -0.492 23.976 1.00 22.61 105 GLY A CA 1
ATOM 830 C C . GLY A 1 126 ? 19.721 0.269 23.963 1.00 19.26 105 GLY A C 1
ATOM 831 O O . GLY A 1 126 ? 19.630 1.313 24.622 1.00 22.63 105 GLY A O 1
ATOM 832 N N . PHE A 1 127 ? 18.709 -0.207 23.244 1.00 17.14 106 PHE A N 1
ATOM 833 C CA . PHE A 1 127 ? 17.436 0.494 23.192 1.00 15.95 106 PHE A CA 1
ATOM 834 C C . PHE A 1 127 ? 16.548 0.096 24.360 1.00 18.83 106 PHE A C 1
ATOM 835 O O . PHE A 1 127 ? 16.636 -1.018 24.884 1.00 19.74 106 PHE A O 1
ATOM 843 N N . THR A 1 128 ? 15.689 1.025 24.762 1.00 18.35 107 THR A N 1
ATOM 844 C CA . THR A 1 128 ? 14.631 0.756 25.725 1.00 18.69 107 THR A CA 1
ATOM 845 C C . THR A 1 128 ? 13.359 0.425 24.950 1.00 15.93 107 THR A C 1
ATOM 846 O O . THR A 1 128 ? 12.903 1.233 24.132 1.00 17.30 107 THR A O 1
ATOM 850 N N . VAL A 1 129 ? 12.799 -0.758 25.190 1.00 16.26 108 VAL A N 1
ATOM 851 C CA . VAL A 1 129 ? 11.747 -1.319 24.347 1.00 15.80 108 VAL A CA 1
ATOM 852 C C . VAL A 1 129 ? 10.391 -1.164 25.023 1.00 15.01 108 VAL A C 1
ATOM 853 O O . VAL A 1 129 ? 10.210 -1.566 26.182 1.00 18.69 108 VAL A O 1
ATOM 857 N N . TYR A 1 130 ? 9.435 -0.606 24.291 1.00 13.81 109 TYR A N 1
ATOM 858 C CA . TYR A 1 130 ? 8.036 -0.558 24.681 1.00 13.65 109 TYR A CA 1
ATOM 859 C C . TYR A 1 130 ? 7.283 -1.618 23.892 1.00 13.95 109 TYR A C 1
ATOM 860 O O . TYR A 1 130 ? 7.546 -1.816 22.702 1.00 14.90 109 TYR A O 1
ATOM 869 N N . GLU A 1 131 ? 6.336 -2.286 24.546 1.00 14.99 110 GLU A N 1
ATOM 870 C CA . GLU A 1 131 ? 5.592 -3.372 23.925 1.00 17.15 110 GLU A CA 1
ATOM 871 C C . GLU A 1 131 ? 4.101 -3.114 24.049 1.00 17.77 110 GLU A C 1
ATOM 872 O O . GLU A 1 131 ? 3.610 -2.748 25.123 1.00 18.66 110 GLU A O 1
ATOM 878 N N . LEU A 1 132 ? 3.390 -3.313 22.954 1.00 19.03 111 LEU A N 1
ATOM 879 C CA . LEU A 1 132 ? 1.956 -3.130 22.934 1.00 18.51 111 LEU A CA 1
ATOM 880 C C . LEU A 1 132 ? 1.252 -4.358 23.488 1.00 17.45 111 LEU A C 1
ATOM 881 O O . LEU A 1 132 ? 1.828 -5.448 23.540 1.00 19.56 111 LEU A O 1
ATOM 886 N N . PRO A 1 133 ? 0.000 -4.204 23.906 1.00 20.59 112 PRO A N 1
ATOM 887 C CA . PRO A 1 133 ? -0.815 -5.381 24.215 1.00 21.78 112 PRO A CA 1
ATOM 888 C C . PRO A 1 133 ? -0.822 -6.341 23.033 1.00 24.26 112 PRO A C 1
ATOM 889 O O . PRO A 1 133 ? -0.795 -5.928 21.870 0.72 17.24 112 PRO A O 1
ATOM 893 N N . GLN A 1 134 ? -0.845 -7.639 23.348 1.00 21.69 113 GLN A N 1
ATOM 894 C CA . GLN A 1 134 ? -0.720 -8.668 22.322 1.00 21.23 113 GLN A CA 1
ATOM 895 C C . GLN A 1 134 ? -1.827 -8.601 21.280 1.00 23.32 113 GLN A C 1
ATOM 896 O O . GLN A 1 134 ? -1.632 -9.074 20.156 1.00 23.22 113 GLN A O 1
ATOM 898 N N . ASP A 1 135 ? -2.978 -8.025 21.618 1.00 20.61 114 ASP A N 1
ATOM 899 C CA . ASP A 1 135 ? -4.111 -7.954 20.708 1.00 22.29 114 ASP A CA 1
ATOM 900 C C . ASP A 1 135 ? -4.177 -6.640 19.936 1.00 18.27 114 ASP A C 1
ATOM 901 O O . ASP A 1 135 ? -5.191 -6.365 19.291 0.77 18.47 114 ASP A O 1
ATOM 906 N N . LEU A 1 136 ? -3.129 -5.822 19.987 1.00 18.09 115 LEU A N 1
ATOM 907 C CA . LEU A 1 136 ? -3.152 -4.489 19.384 1.00 17.63 115 LEU A CA 1
ATOM 908 C C . LEU A 1 136 ? -2.055 -4.378 18.335 1.00 13.87 115 LEU A C 1
ATOM 909 O O . LEU A 1 136 ? -0.889 -4.108 18.679 1.00 15.83 115 LEU A O 1
ATOM 914 N N . PRO A 1 137 ? -2.365 -4.580 17.057 1.00 13.93 116 PRO A N 1
ATOM 915 C CA . PRO A 1 137 ? -1.308 -4.609 16.042 1.00 13.03 116 PRO A CA 1
ATOM 916 C C . PRO A 1 137 ? -0.743 -3.228 15.738 1.00 11.50 116 PRO A C 1
ATOM 917 O O . PRO A 1 137 ? -1.443 -2.215 15.747 1.00 12.25 116 PRO A O 1
ATOM 921 N N . PHE A 1 138 ? 0.552 -3.222 15.428 1.00 11.68 117 PHE A N 1
ATOM 922 C CA . PHE A 1 138 ? 1.289 -2.031 15.029 1.00 10.42 117 PHE A CA 1
ATOM 923 C C . PHE A 1 138 ? 2.556 -2.512 14.341 1.00 10.48 117 PHE A C 1
ATOM 924 O O . PHE A 1 138 ? 3.287 -3.324 14.905 1.00 11.49 117 PHE A O 1
ATOM 932 N N . GLU A 1 139 ? 2.833 -2.016 13.136 1.00 10.61 118 GLU A N 1
ATOM 933 C CA . GLU A 1 139 ? 3.910 -2.597 12.337 1.00 10.04 118 GLU A CA 1
ATOM 934 C C . GLU A 1 139 ? 5.087 -1.653 12.079 1.00 9.92 118 GLU A C 1
ATOM 935 O O . GLU A 1 139 ? 5.774 -1.757 11.055 1.00 10.92 118 GLU A O 1
ATOM 941 N N . GLY A 1 140 ? 5.361 -0.775 13.031 1.00 9.88 119 GLY A N 1
ATOM 942 C CA . GLY A 1 140 ? 6.672 -0.160 13.116 1.00 10.15 119 GLY A CA 1
ATOM 943 C C . GLY A 1 140 ? 6.865 0.964 12.120 1.00 8.31 119 GLY A C 1
ATOM 944 O O . GLY A 1 140 ? 5.910 1.589 11.643 1.00 10.10 119 GLY A O 1
ATOM 945 N N . ALA A 1 141 ? 8.139 1.239 11.826 1.00 9.63 120 ALA A N 1
ATOM 946 C CA . ALA A 1 141 ? 8.472 2.324 10.914 1.00 10.25 120 ALA A CA 1
ATOM 947 C C . ALA A 1 141 ? 7.905 2.088 9.522 1.00 10.14 120 ALA A C 1
ATOM 948 O O . ALA A 1 141 ? 7.691 3.053 8.778 1.00 10.53 120 ALA A O 1
ATOM 950 N N . GLY A 1 142 ? 7.657 0.839 9.139 1.00 10.14 121 GLY A N 1
ATOM 951 C CA . GLY A 1 142 ? 7.011 0.597 7.862 1.00 11.87 121 GLY A CA 1
ATOM 952 C C . GLY A 1 142 ? 5.629 1.199 7.782 1.00 11.63 121 GLY A C 1
ATOM 953 O O . GLY A 1 142 ? 5.143 1.492 6.683 0.87 11.11 121 GLY A O 1
ATOM 954 N N . ASP A 1 143 ? 4.985 1.398 8.924 1.00 10.80 122 ASP A N 1
ATOM 955 C CA . ASP A 1 143 ? 3.655 1.972 8.973 1.00 11.21 122 ASP A CA 1
ATOM 956 C C . ASP A 1 143 ? 3.619 3.338 9.643 1.00 11.51 122 ASP A C 1
ATOM 957 O O . ASP A 1 143 ? 2.525 3.884 9.804 1.00 14.10 122 ASP A O 1
ATOM 962 N N . ALA A 1 144 ? 4.767 3.919 10.014 1.00 10.45 123 ALA A N 1
ATOM 963 C CA . ALA A 1 144 ? 4.787 5.171 10.777 1.00 11.54 123 ALA A CA 1
ATOM 964 C C . ALA A 1 144 ? 6.136 5.838 10.567 1.00 9.31 123 ALA A C 1
ATOM 965 O O . ALA A 1 144 ? 7.167 5.280 10.953 1.00 10.94 123 ALA A O 1
ATOM 967 N N . LEU A 1 145 ? 6.140 7.017 9.944 1.00 9.62 124 LEU A N 1
ATOM 968 C CA . LEU A 1 145 ? 7.360 7.684 9.505 1.00 9.40 124 LEU A CA 1
ATOM 969 C C . LEU A 1 145 ? 7.372 9.109 10.034 1.00 9.30 124 LEU A C 1
ATOM 970 O O . LEU A 1 145 ? 6.403 9.857 9.857 1.00 9.64 124 LEU A O 1
ATOM 975 N N . PHE A 1 146 ? 8.479 9.501 10.656 1.00 9.59 125 PHE A N 1
ATOM 976 C CA . PHE A 1 146 ? 8.593 10.858 11.173 1.00 10.95 125 PHE A CA 1
ATOM 977 C C . PHE A 1 146 ? 8.733 11.874 10.047 1.00 10.33 125 PHE A C 1
ATOM 978 O O . PHE A 1 146 ? 9.391 11.630 9.029 1.00 10.97 125 PHE A O 1
ATOM 986 N N . ASP A 1 147 ? 8.104 13.028 10.238 1.00 10.92 126 ASP A N 1
ATOM 987 C CA . ASP A 1 147 ? 8.522 14.225 9.527 1.00 11.00 126 ASP A CA 1
ATOM 988 C C . ASP A 1 147 ? 10.013 14.438 9.777 1.00 12.49 126 ASP A C 1
ATOM 989 O O . ASP A 1 147 ? 10.497 14.268 10.899 1.00 13.76 126 ASP A O 1
ATOM 994 N N . ARG A 1 148 ? 10.760 14.781 8.727 1.00 12.81 127 ARG A N 1
ATOM 995 C CA . ARG A 1 148 ? 12.215 14.734 8.875 1.00 14.12 127 ARG A CA 1
ATOM 996 C C . ARG A 1 148 ? 12.769 15.851 9.758 1.00 16.23 127 ARG A C 1
ATOM 997 O O . ARG A 1 148 ? 13.897 15.731 10.256 0.92 18.63 127 ARG A O 1
ATOM 1005 N N . GLU A 1 149 ? 12.010 16.923 9.964 1.00 16.06 128 GLU A N 1
ATOM 1006 C CA . GLU A 1 149 ? 12.357 17.949 10.937 1.00 18.67 128 GLU A CA 1
ATOM 1007 C C . GLU A 1 149 ? 11.890 17.601 12.343 1.00 18.81 128 GLU A C 1
ATOM 1008 O O . GLU A 1 149 ? 12.076 18.407 13.263 0.88 19.11 128 GLU A O 1
ATOM 1014 N N . GLY A 1 150 ? 11.276 16.433 12.525 1.00 16.04 129 GLY A N 1
ATOM 1015 C CA . GLY A 1 150 ? 10.858 15.979 13.835 1.00 18.46 129 GLY A CA 1
ATOM 1016 C C . GLY A 1 150 ? 9.636 16.669 14.387 1.00 17.82 129 GLY A C 1
ATOM 1017 O O . GLY A 1 150 ? 9.407 16.620 15.600 1.00 20.11 129 GLY A O 1
ATOM 1018 N N . ARG A 1 151 ? 8.832 17.309 13.537 1.00 15.49 130 ARG A N 1
ATOM 1019 C CA . ARG A 1 151 ? 7.703 18.078 14.048 1.00 16.02 130 ARG A CA 1
ATOM 1020 C C . ARG A 1 151 ? 6.579 17.172 14.549 1.00 14.39 130 ARG A C 1
ATOM 1021 O O . ARG A 1 151 ? 5.831 17.552 15.458 1.00 17.51 130 ARG A O 1
ATOM 1029 N N . TRP A 1 152 ? 6.458 15.971 13.986 1.00 13.41 131 TRP A N 1
ATOM 1030 C CA . TRP A 1 152 ? 5.407 15.025 14.334 1.00 12.59 131 TRP A CA 1
ATOM 1031 C C . TRP A 1 152 ? 5.722 13.703 13.645 1.00 11.20 131 TRP A C 1
ATOM 1032 O O . TRP A 1 152 ? 6.626 13.604 12.802 1.00 11.57 131 TRP A O 1
ATOM 1043 N N . LEU A 1 153 ? 4.945 12.690 14.009 1.00 10.62 132 LEU A N 1
ATOM 1044 C CA . LEU A 1 153 ? 5.012 11.366 13.412 1.00 9.74 132 LEU A CA 1
ATOM 1045 C C . LEU A 1 153 ? 3.784 11.179 12.540 1.00 9.39 132 LEU A C 1
ATOM 1046 O O . LEU A 1 153 ? 2.661 11.371 13.012 1.00 11.72 132 LEU A O 1
ATOM 1051 N N . TRP A 1 154 ? 3.986 10.802 11.281 1.00 9.57 133 TRP A N 1
ATOM 1052 C CA . TRP A 1 154 ? 2.883 10.379 10.431 1.00 9.43 133 TRP A CA 1
ATOM 1053 C C . TRP A 1 154 ? 2.670 8.889 10.664 1.00 9.25 133 TRP A C 1
ATOM 1054 O O . TRP A 1 154 ? 3.611 8.107 10.526 1.00 11.06 133 TRP A O 1
ATOM 1065 N N . ALA A 1 155 ? 1.449 8.479 10.999 1.00 9.91 134 ALA A N 1
ATOM 1066 C CA . ALA A 1 155 ? 1.204 7.084 11.348 1.00 10.16 134 ALA A CA 1
ATOM 1067 C C . ALA A 1 155 ? 0.052 6.540 10.522 1.00 9.58 134 ALA A C 1
ATOM 1068 O O . ALA A 1 155 ? -1.070 7.054 10.593 1.00 10.48 134 ALA A O 1
ATOM 1070 N N . GLY A 1 156 ? 0.334 5.501 9.741 1.00 9.85 135 GLY A N 1
ATOM 1071 C CA . GLY A 1 156 ? -0.704 4.875 8.957 1.00 10.96 135 GLY A CA 1
ATOM 1072 C C . GLY A 1 156 ? -1.528 3.889 9.756 1.00 10.79 135 GLY A C 1
ATOM 1073 O O . GLY A 1 156 ? -1.109 3.356 10.783 1.00 11.54 135 GLY A O 1
ATOM 1074 N N . TYR A 1 157 ? -2.737 3.647 9.263 1.00 11.10 136 TYR A N 1
ATOM 1075 C CA . TYR A 1 157 ? -3.583 2.583 9.780 1.00 10.32 136 TYR A CA 1
ATOM 1076 C C . TYR A 1 157 ? -4.542 2.192 8.671 1.00 10.95 136 TYR A C 1
ATOM 1077 O O . TYR A 1 157 ? -4.686 2.901 7.679 1.00 11.45 136 TYR A O 1
ATOM 1086 N N . GLY A 1 158 ? -5.191 1.043 8.854 1.00 11.01 137 GLY A N 1
ATOM 1087 C CA . GLY A 1 158 ? -6.239 0.629 7.949 1.00 13.12 137 GLY A CA 1
ATOM 1088 C C . GLY A 1 158 ? -6.069 -0.783 7.438 1.00 11.97 137 GLY A C 1
ATOM 1089 O O . GLY A 1 158 ? -7.049 -1.387 6.985 1.00 13.39 137 GLY A O 1
ATOM 1090 N N . PHE A 1 159 ? -4.856 -1.320 7.482 1.00 11.43 138 PHE A N 1
ATOM 1091 C CA . PHE A 1 159 ? -4.626 -2.700 7.054 1.00 12.35 138 PHE A CA 1
ATOM 1092 C C . PHE A 1 159 ? -3.788 -3.496 8.031 1.00 13.28 138 PHE A C 1
ATOM 1093 O O . PHE A 1 159 ? -4.034 -4.693 8.222 1.00 15.20 138 PHE A O 1
ATOM 1101 N N . ARG A 1 160 ? -2.785 -2.876 8.639 1.00 12.08 139 ARG A N 1
ATOM 1102 C CA . ARG A 1 160 ? -1.885 -3.587 9.539 1.00 11.81 139 ARG A CA 1
ATOM 1103 C C . ARG A 1 160 ? -1.960 -2.952 10.920 0.83 9.68 139 ARG A C 1
ATOM 1104 O O . ARG A 1 160 ? -2.570 -3.532 11.824 0.76 12.42 139 ARG A O 1
ATOM 1112 N N . SER A 1 161 ? -1.437 -1.750 11.099 1.00 12.36 140 SER A N 1
ATOM 1113 C CA . SER A 1 161 ? -1.522 -1.095 12.396 1.00 11.47 140 SER A CA 1
ATOM 1114 C C . SER A 1 161 ? -2.953 -0.670 12.711 1.00 10.73 140 SER A C 1
ATOM 1115 O O . SER A 1 161 ? -3.690 -0.195 11.845 1.00 13.04 140 SER A O 1
ATOM 1118 N N . GLU A 1 162 ? -3.335 -0.818 13.978 1.00 12.87 141 GLU A N 1
ATOM 1119 C CA . GLU A 1 162 ? -4.633 -0.361 14.456 1.00 12.30 141 GLU A CA 1
ATOM 1120 C C . GLU A 1 162 ? -4.568 1.112 14.840 1.00 13.90 141 GLU A C 1
ATOM 1121 O O . GLU A 1 162 ? -3.602 1.563 15.461 1.00 13.49 141 GLU A O 1
ATOM 1127 N N . LEU A 1 163 ? -5.618 1.851 14.487 1.00 13.12 142 LEU A N 1
ATOM 1128 C CA . LEU A 1 163 ? -5.734 3.243 14.905 1.00 14.78 142 LEU A CA 1
ATOM 1129 C C . LEU A 1 163 ? -5.563 3.386 16.412 1.00 13.25 142 LEU A C 1
ATOM 1130 O O . LEU A 1 163 ? -4.949 4.347 16.886 1.00 14.65 142 LEU A O 1
ATOM 1135 N N . ASP A 1 164 ? -6.084 2.422 17.182 1.00 14.78 143 ASP A N 1
ATOM 1136 C CA . ASP A 1 164 ? -6.012 2.495 18.638 1.00 16.21 143 ASP A CA 1
ATOM 1137 C C . ASP A 1 164 ? -4.585 2.395 19.168 1.00 15.17 143 ASP A C 1
ATOM 1138 O O . ASP A 1 164 ? -4.352 2.713 20.340 1.00 17.01 143 ASP A O 1
ATOM 1143 N N . SER A 1 165 ? -3.625 1.954 18.348 1.00 14.91 144 SER A N 1
ATOM 1144 C CA . SER A 1 165 ? -2.233 1.955 18.789 1.00 14.23 144 SER A CA 1
ATOM 1145 C C . SER A 1 165 ? -1.623 3.354 18.797 1.00 13.17 144 SER A C 1
ATOM 1146 O O . SER A 1 165 ? -0.621 3.581 19.485 1.00 14.79 144 SER A O 1
ATOM 1149 N N . HIS A 1 166 ? -2.192 4.292 18.042 1.00 13.24 145 HIS A N 1
ATOM 1150 C CA . HIS A 1 166 ? -1.538 5.588 17.881 1.00 12.55 145 HIS A CA 1
ATOM 1151 C C . HIS A 1 166 ? -1.397 6.384 19.175 1.00 12.95 145 HIS A C 1
ATOM 1152 O O . HIS A 1 166 ? -0.328 6.988 19.378 1.00 13.36 145 HIS A O 1
ATOM 1159 N N . PRO A 1 167 ? -2.386 6.422 20.081 1.00 14.24 146 PRO A N 1
ATOM 1160 C CA . PRO A 1 167 ? -2.164 7.122 21.359 1.00 15.05 146 PRO A CA 1
ATOM 1161 C C . PRO A 1 167 ? -1.082 6.497 22.222 1.00 14.72 146 PRO A C 1
ATOM 1162 O O . PRO A 1 167 ? -0.423 7.220 22.984 1.00 16.82 146 PRO A O 1
ATOM 1166 N N . TYR A 1 168 ? -0.889 5.177 22.156 1.00 15.15 147 TYR A N 1
ATOM 1167 C CA . TYR A 1 168 ? 0.224 4.560 22.874 1.00 15.31 147 TYR A CA 1
ATOM 1168 C C . TYR A 1 168 ? 1.546 5.123 22.383 1.00 14.87 147 TYR A C 1
ATOM 1169 O O . TYR A 1 168 ? 2.417 5.492 23.177 1.00 14.65 147 TYR A O 1
ATOM 1178 N N . ILE A 1 169 ? 1.711 5.185 21.062 1.00 14.00 148 ILE A N 1
ATOM 1179 C CA . ILE A 1 169 ? 2.951 5.689 20.486 1.00 12.78 148 ILE A CA 1
ATOM 1180 C C . ILE A 1 169 ? 3.152 7.151 20.851 1.00 12.17 148 ILE A C 1
ATOM 1181 O O . ILE A 1 169 ? 4.261 7.567 21.197 1.00 12.90 148 ILE A O 1
ATOM 1186 N N . ALA A 1 170 ? 2.091 7.948 20.757 1.00 12.66 149 ALA A N 1
ATOM 1187 C CA . ALA A 1 170 ? 2.207 9.368 21.067 1.00 12.78 149 ALA A CA 1
ATOM 1188 C C . ALA A 1 170 ? 2.746 9.577 22.477 1.00 13.04 149 ALA A C 1
ATOM 1189 O O . ALA A 1 170 ? 3.624 10.422 22.700 1.00 13.98 149 ALA A O 1
ATOM 1191 N N . LYS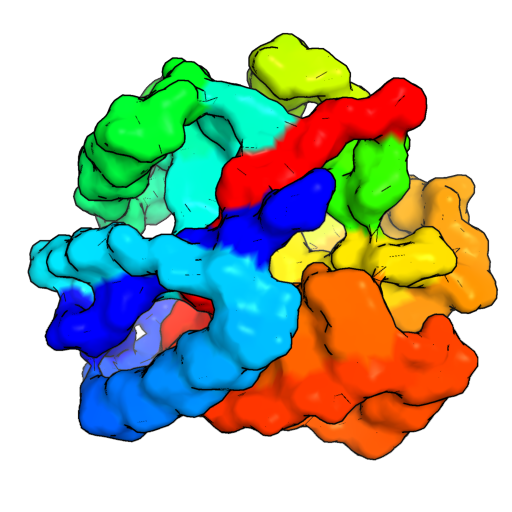 A 1 171 ? 2.250 8.793 23.440 1.00 13.63 150 LYS A N 1
ATOM 1192 C CA . LYS A 1 171 ? 2.661 8.944 24.833 1.00 13.56 150 LYS A CA 1
ATOM 1193 C C . LYS A 1 171 ? 4.045 8.357 25.068 1.00 13.38 150 LYS A C 1
ATOM 1194 O O . LYS A 1 171 ? 4.914 9.010 25.661 1.00 14.77 150 LYS A O 1
ATOM 1200 N N . TRP A 1 172 ? 4.284 7.135 24.590 1.00 13.75 151 TRP A N 1
ATOM 1201 C CA . TRP A 1 172 ? 5.572 6.498 24.825 1.00 13.66 151 TRP A CA 1
ATOM 1202 C C . TRP A 1 172 ? 6.718 7.317 24.251 1.00 14.28 151 TRP A C 1
ATOM 1203 O O . TRP A 1 172 ? 7.785 7.409 24.860 1.00 14.85 151 TRP A O 1
ATOM 1214 N N . LEU A 1 173 ? 6.534 7.887 23.061 1.00 13.99 152 LEU A N 1
ATOM 1215 C CA . LEU A 1 173 ? 7.605 8.602 22.382 1.00 14.90 152 LEU A CA 1
ATOM 1216 C C . LEU A 1 173 ? 7.510 10.115 22.540 1.00 15.26 152 LEU A C 1
ATOM 1217 O O . LEU A 1 173 ? 8.401 10.827 22.066 1.00 16.74 152 LEU A O 1
ATOM 1222 N N . ASP A 1 174 ? 6.469 10.619 23.200 1.00 15.31 153 ASP A N 1
ATOM 1223 C CA . ASP A 1 174 ? 6.285 12.054 23.413 1.00 15.77 153 ASP A CA 1
ATOM 1224 C C . ASP A 1 174 ? 6.315 12.819 22.090 1.00 16.36 153 ASP A C 1
ATOM 1225 O O . ASP A 1 174 ? 7.090 13.761 21.894 1.00 17.23 153 ASP A O 1
ATOM 1230 N N . THR A 1 175 ? 5.452 12.399 21.170 1.00 14.87 154 THR A N 1
ATOM 1231 C CA . THR A 1 175 ? 5.384 12.991 19.843 1.00 14.06 154 THR A CA 1
ATOM 1232 C C . THR A 1 175 ? 3.927 13.199 19.477 1.00 14.26 154 THR A C 1
ATOM 1233 O O . THR A 1 175 ? 3.065 12.406 19.851 1.00 14.31 154 THR A O 1
ATOM 1237 N N . GLU A 1 176 ? 3.652 14.282 18.755 1.00 13.49 155 GLU A N 1
ATOM 1238 C CA . GLU A 1 176 ? 2.372 14.390 18.082 1.00 13.40 155 GLU A CA 1
ATOM 1239 C C . GLU A 1 176 ? 2.303 13.308 17.015 1.00 12.34 155 GLU A C 1
ATOM 1240 O O . GLU A 1 176 ? 3.290 13.036 16.326 1.00 13.96 155 GLU A O 1
ATOM 1246 N N . VAL A 1 177 ? 1.149 12.666 16.904 1.00 12.34 156 VAL A N 1
ATOM 1247 C CA . VAL A 1 177 ? 0.909 11.651 15.889 1.00 12.72 156 VAL A CA 1
ATOM 1248 C C . VAL A 1 177 ? -0.194 12.153 14.978 1.00 12.83 156 VAL A C 1
ATOM 1249 O O . VAL A 1 177 ? -1.263 12.565 15.453 1.00 15.30 156 VAL A O 1
ATOM 1253 N N . VAL A 1 178 ? 0.078 12.148 13.678 1.00 11.07 157 VAL A N 1
ATOM 1254 C CA . VAL A 1 178 ? -0.877 12.527 12.650 1.00 11.61 157 VAL A CA 1
ATOM 1255 C C . VAL A 1 178 ? -1.287 11.233 11.958 1.00 10.35 157 VAL A C 1
ATOM 1256 O O . VAL A 1 178 ? -0.493 10.626 11.222 1.00 11.13 157 VAL A O 1
ATOM 1260 N N . SER A 1 179 ? -2.505 10.772 12.230 1.00 11.38 158 SER A N 1
ATOM 1261 C CA . SER A 1 179 ? -2.960 9.483 11.726 1.00 11.70 158 SER A CA 1
ATOM 1262 C C . SER A 1 179 ? -3.480 9.631 10.305 1.00 11.03 158 SER A C 1
ATOM 1263 O O . SER A 1 179 ? -4.211 10.575 9.996 1.00 14.33 158 SER A O 1
ATOM 1266 N N . LEU A 1 180 ? -3.092 8.694 9.442 1.00 10.16 159 LEU A N 1
ATOM 1267 C CA . LEU A 1 180 ? -3.453 8.690 8.030 1.00 9.46 159 LEU A CA 1
ATOM 1268 C C . LEU A 1 180 ? -4.058 7.336 7.695 1.00 9.54 159 LEU A C 1
ATOM 1269 O O . LEU A 1 180 ? -3.456 6.295 7.984 1.00 10.39 159 LEU A O 1
ATOM 1274 N N . ARG A 1 181 ? -5.237 7.347 7.071 1.00 9.95 160 ARG A N 1
ATOM 1275 C CA . ARG A 1 181 ? -5.976 6.120 6.789 1.00 9.35 160 ARG A CA 1
ATOM 1276 C C . ARG A 1 181 ? -5.721 5.638 5.366 1.00 9.55 160 ARG A C 1
ATOM 1277 O O . ARG A 1 181 ? -6.017 6.340 4.391 1.00 10.30 160 ARG A O 1
ATOM 1285 N N . LEU A 1 182 ? -5.178 4.429 5.269 1.00 9.76 161 LEU A N 1
ATOM 1286 C CA . LEU A 1 182 ? -4.904 3.751 4.015 1.00 9.63 161 LEU A CA 1
ATOM 1287 C C . LEU A 1 182 ? -6.158 3.026 3.545 1.00 10.29 161 LEU A C 1
ATOM 1288 O O . LEU A 1 182 ? -6.832 2.363 4.341 1.00 11.82 161 LEU A O 1
ATOM 1293 N N . ILE A 1 183 ? -6.439 3.124 2.243 1.00 10.34 162 ILE A N 1
ATOM 1294 C CA . ILE A 1 183 ? -7.686 2.619 1.675 1.00 11.10 162 ILE A CA 1
ATOM 1295 C C . ILE A 1 183 ? -7.497 1.651 0.514 1.00 12.28 162 ILE A C 1
ATOM 1296 O O . ILE A 1 183 ? -8.495 1.173 -0.041 1.00 13.85 162 ILE A O 1
ATOM 1301 N N . ASP A 1 184 ? -6.264 1.348 0.103 1.00 11.39 163 ASP A N 1
ATOM 1302 C CA . ASP A 1 184 ? -5.990 0.494 -1.048 1.00 11.88 163 ASP A CA 1
ATOM 1303 C C . ASP A 1 184 ? -5.142 -0.667 -0.546 1.00 11.76 163 ASP A C 1
ATOM 1304 O O . ASP A 1 184 ? -4.039 -0.453 -0.033 1.00 11.27 163 ASP A O 1
ATOM 1309 N N . GLU A 1 185 ? -5.653 -1.891 -0.678 1.00 12.01 164 GLU A N 1
ATOM 1310 C CA . GLU A 1 185 ? -4.947 -3.045 -0.135 1.00 11.83 164 GLU A CA 1
ATOM 1311 C C . GLU A 1 185 ? -3.553 -3.234 -0.728 1.00 10.71 164 GLU A C 1
ATOM 1312 O O . GLU A 1 185 ? -2.720 -3.894 -0.104 1.00 11.86 164 GLU A O 1
ATOM 1318 N N . ARG A 1 186 ? -3.284 -2.694 -1.915 1.00 10.92 165 ARG A N 1
ATOM 1319 C CA . ARG A 1 186 ? -1.928 -2.759 -2.455 1.00 11.38 165 ARG A CA 1
ATOM 1320 C C . ARG A 1 186 ? -0.954 -1.911 -1.647 1.00 9.75 165 ARG A C 1
ATOM 1321 O O . ARG A 1 186 ? 0.250 -2.221 -1.599 1.00 10.80 165 ARG A O 1
ATOM 1329 N N . PHE A 1 187 ? -1.443 -0.828 -1.048 1.00 9.88 166 PHE A N 1
ATOM 1330 C CA . PHE A 1 187 ? -0.614 0.119 -0.319 1.00 9.11 166 PHE A CA 1
ATOM 1331 C C . PHE A 1 187 ? -0.977 -0.002 1.155 1.00 9.18 166 PHE A C 1
ATOM 1332 O O . PHE A 1 187 ? -1.601 0.867 1.762 1.00 9.80 166 PHE A O 1
ATOM 1340 N N . TYR A 1 188 ? -0.573 -1.138 1.722 1.00 9.21 167 TYR A N 1
ATOM 1341 C CA . TYR A 1 188 ? -1.086 -1.626 2.997 1.00 9.89 167 TYR A CA 1
ATOM 1342 C C . TYR A 1 188 ? -0.204 -1.212 4.169 1.00 8.93 167 TYR A C 1
ATOM 1343 O O . TYR A 1 188 ? -0.638 -1.316 5.321 1.00 10.50 167 TYR A O 1
ATOM 1352 N N . HIS A 1 189 ? 1.027 -0.764 3.884 1.00 9.51 168 HIS A N 1
ATOM 1353 C CA . HIS A 1 189 ? 1.933 -0.119 4.829 1.00 10.06 168 HIS A CA 1
ATOM 1354 C C . HIS A 1 189 ? 2.142 1.314 4.366 1.00 8.62 168 HIS A C 1
ATOM 1355 O O . HIS A 1 189 ? 2.267 1.574 3.163 1.00 9.15 168 HIS A O 1
ATOM 1362 N N . LEU A 1 190 ? 2.212 2.239 5.323 1.00 8.62 169 LEU A N 1
ATOM 1363 C CA . LEU A 1 190 ? 2.445 3.643 4.987 1.00 8.61 169 LEU A CA 1
ATOM 1364 C C . LEU A 1 190 ? 3.641 3.822 4.057 1.00 7.90 169 LEU A C 1
ATOM 1365 O O . LEU A 1 190 ? 3.588 4.610 3.100 1.00 8.47 169 LEU A O 1
ATOM 1370 N N . ASP A 1 191 ? 4.723 3.089 4.300 1.00 8.69 170 ASP A N 1
ATOM 1371 C CA . ASP A 1 191 ? 5.948 3.337 3.546 1.00 8.33 170 ASP A CA 1
ATOM 1372 C C . ASP A 1 191 ? 5.880 2.878 2.099 1.00 9.07 170 ASP A C 1
ATOM 1373 O O . ASP A 1 191 ? 6.819 3.157 1.337 1.00 9.85 170 ASP A O 1
ATOM 1378 N N . THR A 1 192 ? 4.804 2.211 1.692 1.00 8.97 171 THR A N 1
ATOM 1379 C CA . THR A 1 192 ? 4.662 1.839 0.290 1.00 9.50 171 THR A CA 1
ATOM 1380 C C . THR A 1 192 ? 4.073 2.955 -0.549 1.00 8.97 171 THR A C 1
ATOM 1381 O O . THR A 1 192 ? 4.068 2.843 -1.781 1.00 11.04 171 THR A O 1
ATOM 1385 N N . CYS A 1 193 ? 3.583 4.018 0.083 1.00 8.81 172 CYS A N 1
ATOM 1386 C CA . CYS A 1 193 ? 2.864 5.064 -0.626 1.00 9.28 172 CYS A CA 1
ATOM 1387 C C . CYS A 1 193 ? 3.159 6.452 -0.072 1.00 8.80 172 CYS A C 1
ATOM 1388 O O . CYS A 1 193 ? 2.478 7.411 -0.460 1.00 9.29 172 CYS A O 1
ATOM 1391 N N . PHE A 1 194 ? 4.174 6.610 0.779 1.00 8.42 173 PHE A N 1
ATOM 1392 C CA . PHE A 1 194 ? 4.342 7.835 1.550 1.00 8.49 173 PHE A CA 1
ATOM 1393 C C . PHE A 1 194 ? 5.762 7.847 2.096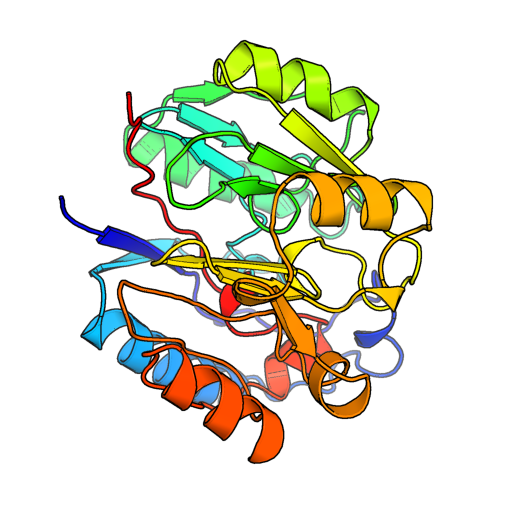 1.00 7.94 173 PHE A C 1
ATOM 1394 O O . PHE A 1 194 ? 6.178 6.882 2.749 1.00 9.08 173 PHE A O 1
ATOM 1402 N N . CYS A 1 195 ? 6.501 8.932 1.843 1.00 7.98 174 CYS A N 1
ATOM 1403 C CA . CYS A 1 195 ? 7.928 8.982 2.149 1.00 8.23 174 CYS A CA 1
ATOM 1404 C C . CYS A 1 195 ? 8.342 10.404 2.480 1.00 8.32 174 CYS A C 1
ATOM 1405 O O . CYS A 1 195 ? 8.641 11.202 1.584 1.00 8.76 174 CYS A O 1
ATOM 1408 N N . PRO A 1 196 ? 8.360 10.763 3.759 1.00 7.81 175 PRO A N 1
ATOM 1409 C CA . PRO A 1 196 ? 8.949 12.053 4.157 1.00 8.73 175 PRO A CA 1
ATOM 1410 C C . PRO A 1 196 ? 10.412 12.126 3.749 1.00 8.19 175 PRO A C 1
ATOM 1411 O O . PRO A 1 196 ? 11.164 11.168 3.918 1.00 9.81 175 PRO A O 1
ATOM 1415 N N . LEU A 1 197 ? 10.814 13.275 3.199 1.00 8.87 176 LEU A N 1
ATOM 1416 C CA . LEU A 1 197 ? 12.171 13.510 2.717 1.00 9.49 176 LEU A CA 1
ATOM 1417 C C . LEU A 1 197 ? 12.782 14.706 3.431 1.00 9.66 176 LEU A C 1
ATOM 1418 O O . LEU A 1 197 ? 12.102 15.466 4.121 1.00 10.37 176 LEU A O 1
ATOM 1423 N N . SER A 1 198 ? 14.091 14.867 3.243 1.00 10.41 177 SER A N 1
ATOM 1424 C CA A SER A 1 198 ? 14.744 16.074 3.713 0.57 11.46 177 SER A CA 1
ATOM 1425 C CA B SER A 1 198 ? 14.806 16.072 3.645 0.43 11.33 177 SER A CA 1
ATOM 1426 C C . SER A 1 198 ? 14.205 17.303 2.973 1.00 11.87 177 SER A C 1
ATOM 1427 O O . SER A 1 198 ? 13.468 17.212 1.994 1.00 12.76 177 SER A O 1
ATOM 1432 N N . GLY A 1 199 ? 14.564 18.477 3.495 1.00 13.96 178 GLY A N 1
ATOM 1433 C CA . GLY A 1 199 ? 14.173 19.722 2.858 1.00 16.50 178 GLY A CA 1
ATOM 1434 C C . GLY A 1 199 ? 12.697 20.039 2.897 1.00 15.79 178 GLY A C 1
ATOM 1435 O O . GLY A 1 199 ? 12.235 20.903 2.143 1.00 17.21 178 GLY A O 1
ATOM 1436 N N . GLY A 1 200 ? 11.939 19.361 3.755 1.00 14.98 179 GLY A N 1
ATOM 1437 C CA . GLY A 1 200 ? 10.508 19.563 3.857 1.00 15.24 179 GLY A CA 1
ATOM 1438 C C . GLY A 1 200 ? 9.662 18.835 2.832 1.00 12.75 179 GLY A C 1
ATOM 1439 O O . GLY A 1 200 ? 8.435 18.987 2.853 1.00 13.82 179 GLY A O 1
ATOM 1440 N N . TYR A 1 201 ? 10.265 18.062 1.934 1.00 10.76 180 TYR A N 1
ATOM 1441 C CA . TYR A 1 201 ? 9.532 17.444 0.837 1.00 11.02 180 TYR A CA 1
ATOM 1442 C C . TYR A 1 201 ? 8.855 16.153 1.276 1.00 9.87 180 TYR A C 1
ATOM 1443 O O . TYR A 1 201 ? 9.309 15.468 2.198 1.00 10.75 180 TYR A O 1
ATOM 1452 N N . LEU A 1 202 ? 7.768 15.821 0.588 1.00 9.68 181 LEU A N 1
ATOM 1453 C CA . LEU A 1 202 ? 7.017 14.596 0.833 1.00 8.91 181 LEU A CA 1
ATOM 1454 C C . LEU A 1 202 ? 6.725 13.925 -0.498 1.00 9.55 181 LEU A C 1
ATOM 1455 O O . LEU A 1 202 ? 6.067 14.515 -1.360 1.00 10.58 181 LEU A O 1
ATOM 1460 N N . LEU A 1 203 ? 7.216 12.704 -0.659 1.00 8.88 182 LEU A N 1
ATOM 1461 C CA . LEU A 1 203 ? 6.992 11.882 -1.841 1.00 9.34 182 LEU A CA 1
ATOM 1462 C C . LEU A 1 203 ? 5.843 10.936 -1.512 1.00 8.65 182 LEU A C 1
ATOM 1463 O O . LEU A 1 203 ? 5.960 10.136 -0.578 1.00 9.37 182 LEU A O 1
ATOM 1468 N N . TYR A 1 204 ? 4.724 11.024 -2.234 1.00 8.86 183 TYR A N 1
ATOM 1469 C CA . TYR A 1 204 ? 3.578 10.199 -1.849 1.00 9.26 183 TYR A CA 1
ATOM 1470 C C . TYR A 1 204 ? 2.605 9.987 -3.005 1.00 9.08 183 TYR A C 1
ATOM 1471 O O . TYR A 1 204 ? 2.658 10.669 -4.035 1.00 10.07 183 TYR A O 1
ATOM 1480 N N . TYR A 1 205 ? 1.712 9.023 -2.797 1.00 9.61 184 TYR A N 1
ATOM 1481 C CA . TYR A 1 205 ? 0.678 8.622 -3.753 1.00 10.40 184 TYR A CA 1
ATOM 1482 C C . TYR A 1 205 ? -0.693 8.917 -3.151 1.00 9.45 184 TYR A C 1
ATOM 1483 O O . TYR A 1 205 ? -1.218 8.105 -2.368 1.00 9.33 184 TYR A O 1
ATOM 1492 N N . PRO A 1 206 ? -1.305 10.058 -3.479 1.00 10.45 185 PRO A N 1
ATOM 1493 C CA . PRO A 1 206 ? -2.566 10.480 -2.821 1.00 10.11 185 PRO A CA 1
ATOM 1494 C C . PRO A 1 206 ? -3.681 9.445 -2.869 1.00 10.43 185 PRO A C 1
ATOM 1495 O O . PRO A 1 206 ? -4.426 9.331 -1.885 1.00 10.99 185 PRO A O 1
ATOM 1499 N N . PRO A 1 207 ? -3.867 8.685 -3.960 1.00 11.01 186 PRO A N 1
ATOM 1500 C CA . PRO A 1 207 ? -5.001 7.734 -3.985 1.00 11.44 186 PRO A CA 1
ATOM 1501 C C . PRO A 1 207 ? -4.912 6.604 -2.976 1.00 10.60 186 PRO A C 1
ATOM 1502 O O . PRO A 1 207 ? -5.896 5.869 -2.810 1.00 12.31 186 PRO A O 1
ATOM 1506 N N . ALA A 1 208 ? -3.781 6.433 -2.293 1.00 10.41 187 ALA A N 1
ATOM 1507 C CA . ALA A 1 208 ? -3.688 5.441 -1.232 1.00 9.83 187 ALA A CA 1
ATOM 1508 C C . ALA A 1 208 ? -4.384 5.876 0.051 1.00 9.06 187 ALA A C 1
ATOM 1509 O O . ALA A 1 208 ? -4.525 5.058 0.969 1.00 9.99 187 ALA A O 1
ATOM 1511 N N . PHE A 1 209 ? -4.821 7.133 0.132 1.00 9.57 188 PHE A N 1
ATOM 1512 C CA . PHE A 1 209 ? -5.378 7.719 1.343 1.00 10.08 188 PHE A CA 1
ATOM 1513 C C . PHE A 1 209 ? -6.807 8.182 1.098 1.00 10.80 188 PHE A C 1
ATOM 1514 O O . PHE A 1 209 ? -7.168 8.560 -0.019 1.00 11.54 188 PHE A O 1
ATOM 1522 N N . ASP A 1 210 ? -7.616 8.180 2.154 1.00 10.53 189 ASP A N 1
ATOM 1523 C CA . ASP A 1 210 ? -8.966 8.711 2.016 1.00 11.53 189 ASP A CA 1
ATOM 1524 C C . ASP A 1 210 ? -8.940 10.239 1.921 1.00 12.51 189 ASP A C 1
ATOM 1525 O O . ASP A 1 210 ? -7.896 10.898 2.040 1.00 12.14 189 ASP A O 1
ATOM 1530 N N . ALA A 1 211 ? -10.119 10.816 1.676 1.00 13.13 190 ALA A N 1
ATOM 1531 C CA . ALA A 1 211 ? -10.188 12.251 1.417 1.00 13.32 190 ALA A CA 1
ATOM 1532 C C . ALA A 1 211 ? -9.751 13.054 2.631 1.00 12.12 190 ALA A C 1
ATOM 1533 O O . ALA A 1 211 ? -9.018 14.043 2.500 1.00 13.13 190 ALA A O 1
ATOM 1535 N N . TYR A 1 212 ? -10.194 12.652 3.819 1.00 12.78 191 TYR A N 1
ATOM 1536 C CA . TYR A 1 212 ? -9.819 13.369 5.027 1.00 13.11 191 TYR A CA 1
ATOM 1537 C C . TYR A 1 212 ? -8.315 13.314 5.238 1.00 11.59 191 TYR A C 1
ATOM 1538 O O . TYR A 1 212 ? -7.686 14.327 5.569 1.00 12.66 191 TYR A O 1
ATOM 1547 N N . SER A 1 213 ? -7.715 12.140 5.039 1.00 11.21 192 SER A N 1
ATOM 1548 C CA . SER A 1 213 ? -6.274 12.004 5.232 1.00 9.94 192 SER A CA 1
ATOM 1549 C C . SER A 1 213 ? -5.497 12.842 4.224 1.00 10.57 192 SER A C 1
ATOM 1550 O O . SER A 1 213 ? -4.478 13.451 4.570 1.00 10.38 192 SER A O 1
ATOM 1553 N N . ASN A 1 214 ? -5.954 12.888 2.970 1.00 10.03 193 ASN A N 1
ATOM 1554 C CA . ASN A 1 214 ? -5.326 13.785 2.005 1.00 10.77 193 ASN A CA 1
ATOM 1555 C C . ASN A 1 214 ? -5.424 15.240 2.446 1.00 10.56 193 ASN A C 1
ATOM 1556 O O . ASN A 1 214 ? -4.466 16.006 2.295 1.00 11.20 193 ASN A O 1
ATOM 1561 N N . ARG A 1 215 ? -6.571 15.647 2.994 1.00 10.97 194 ARG A N 1
ATOM 1562 C CA . ARG A 1 215 ? -6.682 17.022 3.473 1.00 11.07 194 ARG A CA 1
ATOM 1563 C C . ARG A 1 215 ? -5.720 17.292 4.621 1.00 11.61 194 ARG A C 1
ATOM 1564 O O . ARG A 1 215 ? -5.126 18.371 4.695 1.00 12.21 194 ARG A O 1
ATOM 1572 N N . VAL A 1 216 ? -5.550 16.316 5.517 1.00 11.46 195 VAL A N 1
ATOM 1573 C CA . VAL A 1 216 ? -4.618 16.456 6.632 1.00 12.26 195 VAL A CA 1
ATOM 1574 C C . VAL A 1 216 ? -3.187 16.618 6.128 1.00 10.87 195 VAL A C 1
ATOM 1575 O O . VAL A 1 216 ? -2.422 17.453 6.630 1.00 12.75 195 VAL A O 1
ATOM 1579 N N . ILE A 1 217 ? -2.793 15.805 5.146 1.00 10.39 196 ILE A N 1
ATOM 1580 C CA . ILE A 1 217 ? -1.470 15.948 4.530 1.00 10.10 196 ILE A CA 1
ATOM 1581 C C . ILE A 1 217 ? -1.313 17.341 3.930 1.00 10.24 196 ILE A C 1
ATOM 1582 O O . ILE A 1 217 ? -0.304 18.028 4.145 1.00 11.25 196 ILE A O 1
ATOM 1587 N N . GLU A 1 218 ? -2.309 17.762 3.138 1.00 10.90 197 GLU A N 1
ATOM 1588 C CA . GLU A 1 218 ? -2.249 19.028 2.406 1.00 11.03 197 GLU A CA 1
ATOM 1589 C C . GLU A 1 218 ? -2.18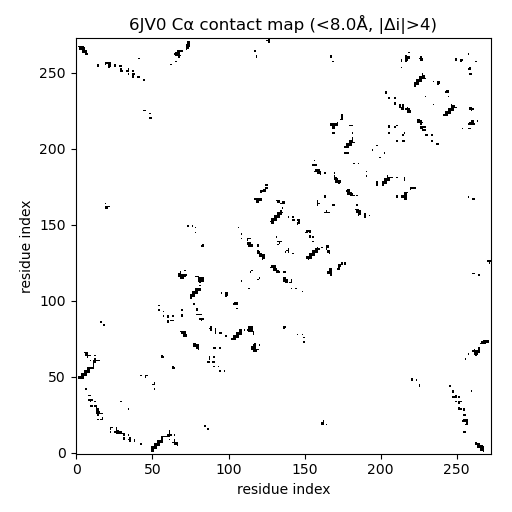9 20.232 3.334 1.00 11.42 197 GLU A C 1
ATOM 1590 O O . GLU A 1 218 ? -1.554 21.241 2.997 1.00 12.53 197 GLU A O 1
ATOM 1596 N N . MET A 1 219 ? -2.843 20.152 4.493 1.00 11.46 198 MET A N 1
ATOM 1597 C CA . MET A 1 219 ? -2.796 21.247 5.453 1.00 13.40 198 MET A CA 1
ATOM 1598 C C . MET A 1 219 ? -1.383 21.476 5.964 1.00 13.14 198 MET A C 1
ATOM 1599 O O . MET A 1 219 ? -1.024 22.605 6.327 1.00 15.25 198 MET A O 1
ATOM 1604 N N . ARG A 1 220 ? -0.576 20.420 6.028 1.00 12.40 199 ARG A N 1
ATOM 1605 C CA . ARG A 1 220 ? 0.738 20.494 6.646 1.00 11.93 199 ARG A CA 1
ATOM 1606 C C . ARG A 1 220 ? 1.870 20.652 5.653 1.00 11.64 199 ARG A C 1
ATOM 1607 O O . ARG A 1 220 ? 2.893 21.253 5.991 1.00 14.93 199 ARG A O 1
ATOM 1615 N N . ILE A 1 221 ? 1.722 20.120 4.445 1.00 11.27 200 ILE A N 1
ATOM 1616 C CA . ILE A 1 221 ? 2.773 20.154 3.434 1.00 10.92 200 ILE A CA 1
ATOM 1617 C C . ILE A 1 221 ? 2.238 20.962 2.259 1.00 11.20 200 ILE A C 1
ATOM 1618 O O . ILE A 1 221 ? 1.289 20.524 1.598 1.00 12.18 200 ILE A O 1
ATOM 1623 N N . PRO A 1 222 ? 2.798 22.131 1.965 1.00 11.48 201 PRO A N 1
ATOM 1624 C CA . PRO A 1 222 ? 2.258 22.957 0.886 1.00 12.58 201 PRO A CA 1
ATOM 1625 C C . PRO A 1 222 ? 2.591 22.366 -0.473 1.00 12.87 201 PRO A C 1
ATOM 1626 O O . PRO A 1 222 ? 3.496 21.521 -0.597 1.00 11.95 201 PRO A O 1
ATOM 1630 N N . PRO A 1 223 ? 1.887 22.790 -1.525 1.00 11.69 202 PRO A N 1
ATOM 1631 C CA . PRO A 1 223 ? 2.076 22.160 -2.841 1.00 12.19 202 PRO A CA 1
ATOM 1632 C C . PRO A 1 223 ? 3.512 22.117 -3.334 1.00 12.45 202 PRO A C 1
ATOM 1633 O O . PRO A 1 223 ? 3.913 21.108 -3.930 1.00 13.15 202 PRO A O 1
ATOM 1637 N N . GLU A 1 224 ? 4.303 23.170 -3.114 1.00 13.33 203 GLU A N 1
ATOM 1638 C CA . GLU A 1 224 ? 5.661 23.172 -3.645 1.00 14.00 203 GLU A CA 1
ATOM 1639 C C . GLU A 1 224 ? 6.554 22.126 -2.985 1.00 13.73 203 GLU A C 1
ATOM 1640 O O . GLU A 1 224 ? 7.619 21.819 -3.528 1.00 16.28 203 GLU A O 1
ATOM 1643 N N . LYS A 1 225 ? 6.150 21.576 -1.839 1.00 12.24 204 LYS A N 1
ATOM 1644 C CA . LYS A 1 225 ? 6.902 20.529 -1.163 1.00 11.93 204 LYS A CA 1
ATOM 1645 C C . LYS A 1 225 ? 6.352 19.130 -1.421 1.00 11.69 204 LYS A C 1
ATOM 1646 O O . LYS A 1 225 ? 6.908 18.157 -0.898 1.00 12.29 204 LYS A O 1
ATOM 1652 N N . ARG A 1 226 ? 5.283 18.999 -2.198 1.00 11.75 205 ARG A N 1
ATOM 1653 C CA . ARG A 1 226 ? 4.706 17.700 -2.511 1.00 11.21 205 ARG A CA 1
ATOM 1654 C C . ARG A 1 226 ? 5.327 17.175 -3.794 1.00 11.90 205 ARG A C 1
ATOM 1655 O O . ARG A 1 226 ? 5.373 17.889 -4.806 1.00 14.12 205 ARG A O 1
ATOM 1663 N N . ILE A 1 227 ? 5.814 15.942 -3.753 1.00 10.34 206 ILE A N 1
ATOM 1664 C CA . ILE A 1 227 ? 6.285 15.238 -4.937 1.00 10.61 206 ILE A CA 1
ATOM 1665 C C . ILE A 1 227 ? 5.299 14.100 -5.152 1.00 10.29 206 ILE A C 1
ATOM 1666 O O . ILE A 1 227 ? 5.372 13.049 -4.500 1.00 10.74 206 ILE A O 1
ATOM 1671 N N . ILE A 1 228 ? 4.331 14.327 -6.029 1.00 11.31 207 ILE A N 1
ATOM 1672 C CA . ILE A 1 228 ? 3.200 13.423 -6.171 1.00 11.67 207 ILE A CA 1
ATOM 1673 C C . ILE A 1 228 ? 3.509 12.398 -7.248 1.00 11.58 207 ILE A C 1
ATOM 1674 O O . ILE A 1 228 ? 3.840 12.751 -8.388 1.00 13.32 207 ILE A O 1
ATOM 1679 N N . VAL A 1 229 ? 3.418 11.138 -6.890 1.00 11.55 208 VAL A N 1
ATOM 1680 C CA . VAL A 1 229 ? 3.676 10.068 -7.841 1.00 13.49 208 VAL A CA 1
ATOM 1681 C C . VAL A 1 229 ? 2.374 9.662 -8.511 1.00 11.74 208 VAL A C 1
ATOM 1682 O O . VAL A 1 229 ? 1.287 9.738 -7.927 1.00 14.02 208 VAL A O 1
ATOM 1686 N N . GLU A 1 230 ? 2.496 9.230 -9.759 1.00 14.49 209 GLU A N 1
ATOM 1687 C CA . GLU A 1 230 ? 1.372 8.652 -10.473 1.00 16.71 209 GLU A CA 1
ATOM 1688 C C . GLU A 1 230 ? 1.369 7.136 -10.300 1.00 12.60 209 GLU A C 1
ATOM 1689 O O . GLU A 1 230 ? 2.343 6.532 -9.844 1.00 12.65 209 GLU A O 1
ATOM 1695 N N . GLU A 1 231 ? 0.256 6.515 -10.693 1.00 12.71 210 GLU A N 1
ATOM 1696 C CA . GLU A 1 231 ? 0.052 5.104 -10.380 1.00 14.18 210 GLU A CA 1
ATOM 1697 C C . GLU A 1 231 ? 1.142 4.225 -10.978 1.00 13.08 210 GLU A C 1
ATOM 1698 O O . GLU A 1 231 ? 1.564 3.242 -10.361 1.00 12.86 210 GLU A O 1
ATOM 1704 N N . LEU A 1 232 ? 1.609 4.555 -12.183 1.00 12.39 211 LEU A N 1
ATOM 1705 C CA . LEU A 1 232 ? 2.633 3.740 -12.822 1.00 13.18 211 LEU A CA 1
ATOM 1706 C C . LEU A 1 232 ? 3.882 3.615 -11.953 1.00 13.61 211 LEU A C 1
ATOM 1707 O O . LEU A 1 232 ? 4.466 2.531 -11.837 1.00 15.91 211 LEU A O 1
ATOM 1712 N N . ASP A 1 233 ? 4.320 4.717 -11.348 1.00 12.00 212 ASP A N 1
ATOM 1713 C CA . ASP A 1 233 ? 5.449 4.660 -10.423 1.00 11.77 212 ASP A CA 1
ATOM 1714 C C . ASP A 1 233 ? 5.062 4.043 -9.083 1.00 11.03 212 ASP A C 1
ATOM 1715 O O . ASP A 1 233 ? 5.842 3.281 -8.500 1.00 11.37 212 ASP A O 1
ATOM 1720 N N . ALA A 1 234 ? 3.857 4.348 -8.591 1.00 10.65 213 ALA A N 1
ATOM 1721 C CA . ALA A 1 234 ? 3.427 3.812 -7.302 1.00 10.82 213 ALA A CA 1
ATOM 1722 C C . ALA A 1 234 ? 3.465 2.289 -7.293 1.00 11.78 213 ALA A C 1
ATOM 1723 O O . ALA A 1 234 ? 3.933 1.681 -6.322 1.00 11.51 213 ALA A O 1
ATOM 1725 N N . VAL A 1 235 ? 3.002 1.648 -8.373 1.00 11.84 214 VAL A N 1
ATOM 1726 C CA . VAL A 1 235 ? 2.947 0.187 -8.412 1.00 12.97 214 VAL A CA 1
ATOM 1727 C C . VAL A 1 235 ? 4.315 -0.446 -8.572 1.00 12.81 214 VAL A C 1
ATOM 1728 O O . VAL A 1 235 ? 4.450 -1.666 -8.428 1.00 15.91 214 VAL A O 1
ATOM 1732 N N . ASN A 1 236 ? 5.339 0.335 -8.877 1.00 11.89 215 ASN A N 1
ATOM 1733 C CA A ASN A 1 236 ? 6.712 -0.139 -8.838 0.52 12.62 215 ASN A CA 1
ATOM 1734 C CA B ASN A 1 236 ? 6.701 -0.170 -8.821 0.48 12.63 215 ASN A CA 1
ATOM 1735 C C . ASN A 1 236 ? 7.412 0.235 -7.539 1.00 12.57 215 ASN A C 1
ATOM 1736 O O . ASN A 1 236 ? 8.642 0.162 -7.462 1.00 13.79 215 ASN A O 1
ATOM 1745 N N . PHE A 1 237 ? 6.646 0.642 -6.529 1.00 11.99 216 PHE A N 1
ATOM 1746 C CA . PHE A 1 237 ? 7.160 0.935 -5.198 1.00 10.79 216 PHE A CA 1
ATOM 1747 C C . PHE A 1 237 ? 8.058 2.165 -5.175 1.00 10.65 216 PHE A C 1
ATOM 1748 O O . PHE A 1 237 ? 8.985 2.242 -4.373 1.00 10.28 216 PHE A O 1
ATOM 1756 N N . ALA A 1 238 ? 7.765 3.148 -6.036 1.00 10.68 217 ALA A N 1
ATOM 1757 C CA . ALA A 1 238 ? 8.543 4.385 -6.077 1.00 11.13 217 ALA A CA 1
ATOM 1758 C C . ALA A 1 238 ? 8.578 5.093 -4.728 1.00 9.60 217 ALA A C 1
ATOM 1759 O O . ALA A 1 238 ? 9.588 5.715 -4.376 1.00 11.14 217 ALA A O 1
ATOM 1761 N N . CYS A 1 239 ? 7.481 5.038 -3.967 1.00 10.27 218 CYS A N 1
ATOM 1762 C CA . CYS A 1 239 ? 7.451 5.725 -2.681 1.00 9.12 218 CYS A CA 1
ATOM 1763 C C . CYS A 1 239 ? 8.226 4.991 -1.604 1.00 9.66 218 CYS A C 1
ATOM 1764 O O . CYS A 1 239 ? 8.472 5.564 -0.536 1.00 9.99 218 CYS A O 1
ATOM 1767 N N . ASN A 1 240 ? 8.599 3.746 -1.865 1.00 9.71 219 ASN A N 1
ATOM 1768 C CA . ASN A 1 240 ? 9.301 2.906 -0.899 1.00 8.81 219 ASN A CA 1
ATOM 1769 C C . ASN A 1 240 ? 10.801 3.166 -1.022 1.00 8.77 219 ASN A C 1
ATOM 1770 O O . ASN A 1 240 ? 11.600 2.293 -1.358 1.00 9.70 219 ASN A O 1
ATOM 1775 N N . ALA A 1 241 ? 11.163 4.413 -0.749 1.00 9.08 220 ALA A N 1
ATOM 1776 C CA . ALA A 1 241 ? 12.482 4.948 -1.029 1.00 9.44 220 ALA A CA 1
ATOM 1777 C C . ALA A 1 241 ? 13.236 5.210 0.266 1.00 8.83 220 ALA A C 1
ATOM 1778 O O . ALA A 1 241 ? 12.655 5.559 1.294 1.00 10.00 220 ALA A O 1
ATOM 1780 N N . VAL A 1 242 ? 14.552 5.050 0.193 1.00 9.63 221 VAL A N 1
ATOM 1781 C CA . VAL A 1 242 ? 15.457 5.336 1.300 1.00 10.69 221 VAL A CA 1
ATOM 1782 C C . VAL A 1 242 ? 16.128 6.671 1.024 1.00 10.92 221 VAL A C 1
ATOM 1783 O O . VAL A 1 242 ? 16.807 6.837 0.004 1.00 12.03 221 VAL A O 1
ATOM 1787 N N . ASN A 1 243 ? 15.964 7.617 1.930 1.00 10.56 222 ASN A N 1
ATOM 1788 C CA . ASN A 1 243 ? 16.499 8.959 1.754 1.00 11.30 222 ASN A CA 1
ATOM 1789 C C . ASN A 1 243 ? 17.504 9.254 2.856 1.00 12.02 222 ASN A C 1
ATOM 1790 O O . ASN A 1 243 ? 17.146 9.279 4.038 1.00 14.96 222 ASN A O 1
ATOM 1795 N N . VAL A 1 244 ? 18.753 9.489 2.469 1.00 11.84 223 VAL A N 1
ATOM 1796 C CA . VAL A 1 244 ? 19.799 9.942 3.380 1.00 14.03 223 VAL A CA 1
ATOM 1797 C C . VAL A 1 244 ? 20.292 11.268 2.827 1.00 14.27 223 VAL A C 1
ATOM 1798 O O . VAL A 1 244 ? 20.863 11.313 1.733 1.00 13.48 223 VAL A O 1
ATOM 1802 N N . ASN A 1 245 ? 20.039 12.351 3.556 1.00 14.82 224 ASN A N 1
ATOM 1803 C CA . ASN A 1 245 ? 20.424 13.705 3.134 1.00 16.35 224 ASN A CA 1
ATOM 1804 C C . ASN A 1 245 ? 19.805 13.991 1.770 1.00 16.28 224 ASN A C 1
ATOM 1805 O O . ASN A 1 245 ? 18.566 13.990 1.663 1.00 15.45 224 ASN A O 1
ATOM 1810 N N . ASP A 1 246 ? 20.590 14.231 0.721 1.00 14.22 225 ASP A N 1
ATOM 1811 C CA . ASP A 1 246 ? 20.073 14.528 -0.607 1.00 14.45 225 ASP A CA 1
ATOM 1812 C C . ASP A 1 246 ? 20.037 13.310 -1.520 1.00 14.51 225 ASP A C 1
ATOM 1813 O O . ASP A 1 246 ? 19.718 13.450 -2.702 1.00 16.67 225 ASP A O 1
ATOM 1818 N N . ILE A 1 247 ? 20.354 12.124 -1.010 1.00 13.01 226 ILE A N 1
ATOM 1819 C CA . ILE A 1 247 ? 20.362 10.906 -1.813 1.00 12.51 226 ILE A CA 1
ATOM 1820 C C . ILE A 1 247 ? 19.053 10.162 -1.601 1.00 10.94 226 ILE A C 1
ATOM 1821 O O . ILE A 1 247 ? 18.590 10.012 -0.464 1.00 11.82 226 ILE A O 1
ATOM 1826 N N . ILE A 1 248 ? 18.467 9.666 -2.679 1.00 11.33 227 ILE A N 1
ATOM 1827 C CA A ILE A 1 248 ? 17.274 8.849 -2.579 0.58 10.82 227 ILE A CA 1
ATOM 1828 C CA B ILE A 1 248 ? 17.251 8.853 -2.616 0.42 10.82 227 ILE A CA 1
ATOM 1829 C C . ILE A 1 248 ? 17.506 7.561 -3.365 1.00 10.45 227 ILE A C 1
ATOM 1830 O O . ILE A 1 248 ? 17.909 7.591 -4.534 1.00 12.46 227 ILE A O 1
ATOM 1839 N N . ILE A 1 249 ? 17.282 6.434 -2.695 1.00 10.30 228 ILE A N 1
ATOM 1840 C CA . ILE A 1 249 ? 17.548 5.109 -3.236 1.00 11.65 228 ILE A CA 1
ATOM 1841 C C . ILE A 1 249 ? 16.217 4.395 -3.401 1.00 10.55 228 ILE A C 1
ATOM 1842 O O . ILE A 1 249 ? 15.422 4.330 -2.456 1.00 11.82 228 ILE A O 1
ATOM 1847 N N . MET A 1 250 ? 15.979 3.839 -4.583 1.00 11.14 229 MET A N 1
ATOM 1848 C CA . MET A 1 250 ? 14.732 3.111 -4.767 1.00 14.38 229 MET A CA 1
ATOM 1849 C C . MET A 1 250 ? 14.860 2.126 -5.916 1.00 12.21 229 MET A C 1
ATOM 1850 O O . MET A 1 250 ? 15.902 2.015 -6.568 1.00 13.78 229 MET A O 1
ATOM 1855 N N . ASN A 1 251 ? 13.787 1.362 -6.099 1.00 13.36 230 ASN A N 1
ATOM 1856 C CA . ASN A 1 251 ? 13.574 0.525 -7.266 1.00 17.06 230 ASN A CA 1
ATOM 1857 C C . ASN A 1 251 ? 13.382 1.426 -8.500 1.00 16.80 230 ASN A C 1
ATOM 1858 O O . ASN A 1 251 ? 13.388 2.659 -8.423 1.00 23.25 230 ASN A O 1
ATOM 1863 N N . LEU A 1 252 ? 13.225 0.798 -9.649 1.00 19.72 231 LEU A N 1
ATOM 1864 C CA . LEU A 1 252 ? 13.101 1.521 -10.904 1.00 18.19 231 LEU A CA 1
ATOM 1865 C C . LEU A 1 252 ? 11.904 2.465 -10.894 1.00 16.98 231 LEU A C 1
ATOM 1866 O O . LEU A 1 252 ? 10.787 2.058 -10.558 0.79 15.48 231 LEU A O 1
ATOM 1871 N N . VAL A 1 253 ? 12.133 3.725 -11.290 1.00 15.17 232 VAL A N 1
ATOM 1872 C CA . VAL A 1 253 ? 11.059 4.700 -11.441 1.00 15.79 232 VAL A CA 1
ATOM 1873 C C . VAL A 1 253 ? 11.220 5.452 -12.764 1.00 14.00 232 VAL A C 1
ATOM 1874 O O . VAL A 1 253 ? 12.266 5.414 -13.421 1.00 13.88 232 VAL A O 1
ATOM 1878 N N . SER A 1 254 ? 10.156 6.156 -13.132 1.00 12.60 233 SER A N 1
ATOM 1879 C CA . SER A 1 254 ? 10.087 6.842 -14.411 1.00 11.79 233 SER A CA 1
ATOM 1880 C C . SER A 1 254 ? 11.074 8.002 -14.477 1.00 11.21 233 SER A C 1
ATOM 1881 O O . SER A 1 254 ? 11.475 8.591 -13.466 1.00 13.09 233 SER A O 1
ATOM 1884 N N . ARG A 1 255 ? 11.442 8.372 -15.706 1.00 12.13 234 ARG A N 1
ATOM 1885 C CA . ARG A 1 255 ? 12.238 9.582 -15.864 1.00 13.59 234 ARG A CA 1
ATOM 1886 C C . ARG A 1 255 ? 11.469 10.811 -15.418 1.00 12.04 234 ARG A C 1
ATOM 1887 O O . ARG A 1 255 ? 12.076 11.770 -14.927 1.00 13.43 234 ARG A O 1
ATOM 1895 N N . THR A 1 256 ? 10.145 10.805 -15.567 1.00 11.80 235 THR A N 1
ATOM 1896 C CA . THR A 1 256 ? 9.353 11.932 -15.088 1.00 14.15 235 THR A CA 1
ATOM 1897 C C . THR A 1 256 ? 9.578 12.159 -13.597 1.00 11.37 235 THR A C 1
ATOM 1898 O O . THR A 1 256 ? 9.845 13.285 -13.157 1.00 12.23 235 THR A O 1
ATOM 1902 N N . LEU A 1 257 ? 9.492 11.091 -12.801 1.00 10.74 236 LEU A N 1
ATOM 1903 C CA . LEU A 1 257 ? 9.695 11.240 -11.363 1.00 10.84 236 LEU A CA 1
ATOM 1904 C C . LEU A 1 257 ? 11.143 11.580 -11.039 1.00 11.13 236 LEU A C 1
ATOM 1905 O O . LEU A 1 257 ? 11.406 12.403 -10.155 1.00 11.92 236 LEU A O 1
ATOM 1910 N N . LYS A 1 258 ? 12.097 10.950 -11.727 1.00 11.33 237 LYS A N 1
ATOM 1911 C CA . LYS A 1 258 ? 13.503 11.256 -11.483 1.00 13.45 237 LYS A CA 1
ATOM 1912 C C . LYS A 1 258 ? 13.794 12.730 -11.719 1.00 12.78 237 LYS A C 1
ATOM 1913 O O . LYS A 1 258 ? 14.561 13.348 -10.969 1.00 13.06 237 LYS A O 1
ATOM 1919 N N . GLU A 1 259 ? 13.184 13.317 -12.748 1.00 13.45 238 GLU A N 1
ATOM 1920 C CA . GLU A 1 259 ? 13.421 14.728 -13.033 1.00 14.79 238 GLU A CA 1
ATOM 1921 C C . GLU A 1 259 ? 12.784 15.624 -11.977 1.00 13.83 238 GLU A C 1
ATOM 1922 O O . GLU A 1 259 ? 13.374 16.642 -11.589 1.00 14.65 238 GLU A O 1
ATOM 1928 N N . LYS A 1 260 ? 11.597 15.257 -11.478 1.00 13.25 239 LYS A N 1
ATOM 1929 C CA . LYS A 1 260 ? 11.002 16.009 -10.376 1.00 13.96 239 LYS A CA 1
ATOM 1930 C C . LYS A 1 260 ? 11.888 15.968 -9.137 1.00 12.59 239 LYS A C 1
ATOM 1931 O O . LYS A 1 260 ? 12.080 16.988 -8.462 1.00 14.04 239 LYS A O 1
ATOM 1937 N N . LEU A 1 261 ? 12.425 14.794 -8.812 1.00 11.04 240 LEU A N 1
ATOM 1938 C CA . LEU A 1 261 ? 13.301 14.681 -7.652 1.00 12.30 240 LEU A CA 1
ATOM 1939 C C . LEU A 1 261 ? 14.584 15.478 -7.851 1.00 12.07 240 LEU A C 1
ATOM 1940 O O . LEU A 1 261 ? 15.057 16.144 -6.921 1.00 12.51 240 LEU A O 1
ATOM 1945 N N . ALA A 1 262 ? 15.157 15.430 -9.056 1.00 12.50 241 ALA A N 1
ATOM 1946 C CA . ALA A 1 262 ? 16.372 16.195 -9.321 1.00 12.94 241 ALA A CA 1
ATOM 1947 C C . ALA A 1 262 ? 16.119 17.688 -9.182 1.00 14.74 241 ALA A C 1
ATOM 1948 O O . ALA A 1 262 ? 16.956 18.417 -8.639 1.00 16.16 241 ALA A O 1
ATOM 1950 N N . GLU A 1 263 ? 14.964 18.159 -9.656 1.00 14.16 242 GLU A N 1
ATOM 1951 C CA . GLU A 1 263 ? 14.629 19.573 -9.532 1.00 15.21 242 GLU A CA 1
ATOM 1952 C C . GLU A 1 263 ? 14.501 19.989 -8.074 1.00 16.67 242 GLU A C 1
ATOM 1953 O O . GLU A 1 263 ? 14.827 21.131 -7.720 1.00 18.77 242 GLU A O 1
ATOM 1956 N N . ALA A 1 264 ? 14.031 19.087 -7.215 1.00 14.09 243 ALA A N 1
ATOM 1957 C CA . ALA A 1 264 ? 13.928 19.360 -5.789 1.00 15.23 243 ALA A CA 1
ATOM 1958 C C . ALA A 1 264 ? 15.257 19.211 -5.060 1.00 15.86 243 ALA A C 1
ATOM 1959 O O . ALA A 1 264 ? 15.314 19.480 -3.856 1.00 18.02 243 ALA A O 1
ATOM 1961 N N . GLY A 1 265 ? 16.316 18.795 -5.743 1.00 14.03 244 GLY A N 1
ATOM 1962 C CA . GLY A 1 265 ? 17.632 18.725 -5.152 1.00 15.28 244 GLY A CA 1
ATOM 1963 C C . GLY A 1 265 ? 18.120 17.341 -4.789 1.00 14.33 244 GLY A C 1
ATOM 1964 O O . GLY A 1 265 ? 19.178 17.226 -4.159 1.00 17.44 244 GLY A O 1
ATOM 1965 N N . PHE A 1 266 ? 17.402 16.289 -5.167 1.00 12.57 245 PHE A N 1
ATOM 1966 C CA . PHE A 1 266 ? 17.775 14.939 -4.775 1.00 12.92 245 PHE A CA 1
ATOM 1967 C C . PHE A 1 266 ? 18.575 14.233 -5.862 1.00 14.31 245 PHE A C 1
ATOM 1968 O O . PHE A 1 266 ? 18.361 14.446 -7.056 1.00 17.44 245 PHE A O 1
ATOM 1976 N N . LYS A 1 267 ? 19.513 13.394 -5.421 1.00 15.24 246 LYS A N 1
ATOM 1977 C CA . LYS A 1 267 ? 20.296 12.520 -6.288 1.00 15.08 246 LYS A CA 1
ATOM 1978 C C . LYS A 1 267 ? 19.702 11.117 -6.210 1.00 14.00 246 LYS A C 1
ATOM 1979 O O . LYS A 1 267 ? 19.718 10.490 -5.145 0.84 14.28 246 LYS A O 1
ATOM 1982 N N . VAL A 1 268 ? 19.191 10.626 -7.325 1.00 13.90 247 VAL A N 1
ATOM 1983 C CA . VAL A 1 268 ? 18.456 9.366 -7.364 1.00 15.14 247 VAL A CA 1
ATOM 1984 C C . VAL A 1 268 ? 19.407 8.225 -7.695 1.00 13.58 247 VAL A C 1
ATOM 1985 O O . VAL A 1 268 ? 20.202 8.312 -8.644 0.76 14.72 247 VAL A O 1
ATOM 1989 N N . ARG A 1 269 ? 19.312 7.142 -6.930 1.00 13.09 248 ARG A N 1
ATOM 1990 C CA . ARG A 1 269 ? 20.062 5.922 -7.194 1.00 13.74 248 ARG A CA 1
ATOM 1991 C C . ARG A 1 269 ? 19.067 4.777 -7.269 1.00 12.55 248 ARG A C 1
ATOM 1992 O O . ARG A 1 269 ? 18.307 4.555 -6.321 1.00 16.03 248 ARG A O 1
ATOM 2000 N N . GLU A 1 270 ? 19.042 4.073 -8.391 1.00 13.48 249 GLU A N 1
ATOM 2001 C CA . GLU A 1 270 ? 18.109 2.977 -8.609 1.00 13.50 249 GLU A CA 1
ATOM 2002 C C . GLU A 1 270 ? 18.846 1.659 -8.478 1.00 13.06 249 GLU A C 1
ATOM 2003 O O . GLU A 1 270 ? 20.001 1.537 -8.902 1.00 15.02 249 GLU A O 1
ATOM 2009 N N . THR A 1 271 ? 18.167 0.659 -7.921 1.00 13.31 250 THR A N 1
ATOM 2010 C CA . THR A 1 271 ? 18.780 -0.642 -7.806 1.00 15.12 250 THR A CA 1
ATOM 2011 C C . THR A 1 271 ? 17.661 -1.676 -7.873 1.00 13.50 250 THR A C 1
ATOM 2012 O O . THR A 1 271 ? 16.585 -1.450 -7.301 1.00 15.90 250 THR A O 1
ATOM 2016 N N . PRO A 1 272 ? 17.848 -2.775 -8.599 1.00 13.74 251 PRO A N 1
ATOM 2017 C CA . PRO A 1 272 ? 16.717 -3.675 -8.876 1.00 13.73 251 PRO A CA 1
ATOM 2018 C C . PRO A 1 272 ? 16.316 -4.505 -7.667 1.00 11.58 251 PRO A C 1
ATOM 2019 O O . PRO A 1 272 ? 17.155 -5.076 -6.977 1.00 12.59 251 PRO A O 1
ATOM 2023 N N . LEU A 1 273 ? 14.997 -4.598 -7.429 1.00 13.03 252 LEU A N 1
ATOM 2024 C CA . LEU A 1 273 ? 14.483 -5.275 -6.239 1.00 11.01 252 LEU A CA 1
ATOM 2025 C C . LEU A 1 273 ? 13.299 -6.177 -6.560 1.00 10.89 252 LEU A C 1
ATOM 2026 O O . LEU A 1 273 ? 12.463 -6.448 -5.687 1.00 11.84 252 LEU A O 1
ATOM 2031 N N . THR A 1 274 ? 13.232 -6.673 -7.799 1.00 12.90 253 THR A N 1
ATOM 2032 C CA . THR A 1 274 ? 12.081 -7.450 -8.257 1.00 13.20 253 THR A CA 1
ATOM 2033 C C . THR A 1 274 ? 11.779 -8.645 -7.364 1.00 12.28 253 THR A C 1
ATOM 2034 O O . THR A 1 274 ? 10.609 -9.016 -7.217 1.00 12.86 253 THR A O 1
ATOM 2038 N N . GLU A 1 275 ? 12.799 -9.273 -6.780 1.00 11.33 254 GLU A N 1
ATOM 2039 C CA . GLU A 1 275 ? 12.541 -10.462 -5.974 1.00 12.07 254 GLU A CA 1
ATOM 2040 C C . GLU A 1 275 ? 11.825 -10.127 -4.678 1.00 10.93 254 GLU A C 1
ATOM 2041 O O . GLU A 1 275 ? 11.123 -10.981 -4.123 1.00 12.29 254 GLU A O 1
ATOM 2047 N N . PHE A 1 276 ? 12.012 -8.909 -4.170 1.00 10.74 255 PHE A N 1
ATOM 2048 C CA . PHE A 1 276 ? 11.340 -8.438 -2.966 1.00 9.94 255 PHE A CA 1
ATOM 2049 C C . PHE A 1 276 ? 9.967 -7.861 -3.251 1.00 10.38 255 PHE A C 1
ATOM 2050 O O . PHE A 1 276 ? 9.064 -7.990 -2.411 1.00 9.93 255 PHE A O 1
ATOM 2058 N N . LEU A 1 277 ? 9.764 -7.291 -4.443 1.00 10.93 256 LEU A N 1
ATOM 2059 C CA . LEU A 1 277 ? 8.416 -6.885 -4.819 1.00 10.68 256 LEU A CA 1
ATOM 2060 C C . LEU A 1 277 ? 7.461 -8.073 -4.863 1.00 11.69 256 LEU A C 1
ATOM 2061 O O . LEU A 1 277 ? 6.256 -7.904 -4.657 1.00 11.15 256 LEU A O 1
ATOM 2066 N N . LYS A 1 278 ? 7.972 -9.284 -5.111 1.00 11.09 257 LYS A N 1
ATOM 2067 C CA . LYS A 1 278 ? 7.127 -10.478 -5.067 1.00 11.92 257 LYS A CA 1
ATOM 2068 C C . LYS A 1 278 ? 6.550 -10.726 -3.681 1.00 11.68 257 LYS A C 1
ATOM 2069 O O . LYS A 1 278 ? 5.536 -11.430 -3.556 1.00 12.49 257 LYS A O 1
ATOM 2075 N N . ALA A 1 279 ? 7.169 -10.169 -2.642 1.00 10.68 258 ALA A N 1
ATOM 2076 C CA . ALA A 1 279 ? 6.656 -10.240 -1.283 1.00 10.69 258 ALA A CA 1
ATOM 2077 C C . ALA A 1 279 ? 5.960 -8.956 -0.859 1.00 9.41 258 ALA A C 1
ATOM 2078 O O . ALA A 1 279 ? 5.537 -8.836 0.299 1.00 10.79 258 ALA A O 1
ATOM 2080 N N . GLY A 1 280 ? 5.844 -7.991 -1.762 1.00 10.46 259 GLY A N 1
ATOM 2081 C CA . GLY A 1 280 ? 5.217 -6.724 -1.441 1.00 10.46 259 GLY A CA 1
ATOM 2082 C C . GLY A 1 280 ? 6.080 -5.732 -0.686 1.00 10.04 259 GLY A C 1
ATOM 2083 O O . GLY A 1 280 ? 5.541 -4.906 0.061 1.00 10.77 259 GLY A O 1
ATOM 2084 N N . GLY A 1 281 ? 7.405 -5.763 -0.874 1.00 10.60 260 GLY A N 1
ATOM 2085 C CA . GLY A 1 281 ? 8.280 -4.773 -0.267 1.00 11.28 260 GLY A CA 1
ATOM 2086 C C . GLY A 1 281 ? 9.406 -4.367 -1.203 1.00 9.62 260 GLY A C 1
ATOM 2087 O O . GLY A 1 281 ? 9.732 -5.073 -2.159 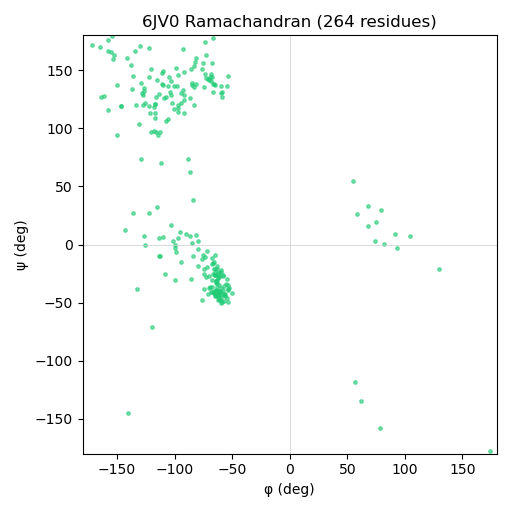1.00 11.12 260 GLY A O 1
ATOM 2088 N N . ALA A 1 282 ? 10.007 -3.209 -0.915 1.00 9.80 261 ALA A N 1
ATOM 2089 C CA . ALA A 1 282 ? 11.146 -2.745 -1.708 1.00 9.58 261 ALA A CA 1
ATOM 2090 C C . ALA A 1 282 ? 12.205 -2.094 -0.824 1.00 9.64 261 ALA A C 1
ATOM 2091 O O . ALA A 1 282 ? 12.400 -2.521 0.312 1.00 10.33 261 ALA A O 1
ATOM 2093 N N . ALA A 1 283 ? 12.888 -1.062 -1.324 1.00 9.38 262 ALA A N 1
ATOM 2094 C CA . ALA A 1 283 ? 14.106 -0.586 -0.667 1.00 9.73 262 ALA A CA 1
ATOM 2095 C C . ALA A 1 283 ? 13.851 -0.133 0.762 1.00 9.18 262 ALA A C 1
ATOM 2096 O O . ALA A 1 283 ? 14.580 -0.515 1.680 1.00 10.91 262 ALA A O 1
ATOM 2098 N N . LYS A 1 284 ? 12.843 0.714 0.959 1.00 8.56 263 LYS A N 1
ATOM 2099 C CA . LYS A 1 284 ? 12.551 1.238 2.287 1.00 8.66 263 LYS A CA 1
ATOM 2100 C C . LYS A 1 284 ? 12.138 0.128 3.245 1.00 8.79 263 LYS A C 1
ATOM 2101 O O . LYS A 1 284 ? 12.552 0.119 4.408 1.00 9.77 263 LYS A O 1
ATOM 2107 N N . CYS A 1 285 ? 11.338 -0.833 2.774 1.00 8.56 264 CYS A N 1
ATOM 2108 C CA . CYS A 1 285 ? 10.914 -1.927 3.643 1.00 8.79 264 CYS A CA 1
ATOM 2109 C C . CYS A 1 285 ? 12.085 -2.762 4.137 1.00 8.93 264 CYS A C 1
ATOM 2110 O O . CYS A 1 285 ? 11.998 -3.365 5.213 1.00 9.40 264 CYS A O 1
ATOM 2113 N N . LEU A 1 286 ? 13.165 -2.837 3.360 1.00 8.34 265 LEU A N 1
ATOM 2114 C CA . LEU A 1 286 ? 14.353 -3.611 3.695 1.00 9.11 265 LEU A CA 1
ATOM 2115 C C . LEU A 1 286 ? 15.283 -2.876 4.658 1.00 9.49 265 LEU A C 1
ATOM 2116 O O . LEU A 1 286 ? 16.395 -3.356 4.917 1.00 10.23 265 LEU A O 1
ATOM 2121 N N . THR A 1 287 ? 14.856 -1.732 5.198 1.00 9.55 266 THR A N 1
ATOM 2122 C CA . THR A 1 287 ? 15.717 -0.904 6.031 1.00 10.60 266 THR A CA 1
ATOM 2123 C C . THR A 1 287 ? 14.953 -0.379 7.233 1.00 9.79 266 THR A C 1
ATOM 2124 O O . THR A 1 287 ? 13.739 -0.188 7.190 1.00 10.69 266 THR A O 1
ATOM 2128 N N . LEU A 1 288 ? 15.697 -0.081 8.295 1.00 9.64 267 LEU A N 1
ATOM 2129 C CA . LEU A 1 288 ? 15.165 0.613 9.462 1.00 9.57 267 LEU A CA 1
ATOM 2130 C C . LEU A 1 288 ? 16.240 1.574 9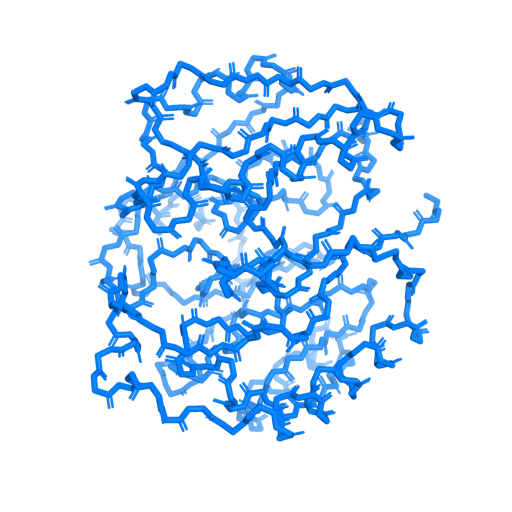.940 1.00 10.49 267 LEU A C 1
ATOM 2131 O O . LEU A 1 288 ? 17.327 1.144 10.342 1.00 10.57 267 LEU A O 1
ATOM 2136 N N A ARG A 1 289 ? 15.958 2.866 9.889 0.63 10.56 268 ARG A N 1
ATOM 2137 N N B ARG A 1 289 ? 15.964 2.872 9.873 0.37 10.59 268 ARG A N 1
ATOM 2138 C CA A ARG A 1 289 ? 16.905 3.829 10.426 0.63 11.06 268 ARG A CA 1
ATOM 2139 C CA B ARG A 1 289 ? 16.903 3.833 10.434 0.37 11.04 268 ARG A CA 1
ATOM 2140 C C A ARG A 1 289 ? 16.844 3.777 11.946 0.63 11.45 268 ARG A C 1
ATOM 2141 C C B ARG A 1 289 ? 16.834 3.750 11.951 0.37 11.42 268 ARG A C 1
ATOM 2142 O O A ARG A 1 289 ? 15.806 4.074 12.544 0.63 13.00 268 ARG A O 1
ATOM 2143 O O B ARG A 1 289 ? 15.784 4.005 12.549 0.37 12.91 268 ARG A O 1
ATOM 2158 N N . VAL A 1 290 ? 17.946 3.360 12.574 1.00 10.99 269 VAL A N 1
ATOM 2159 C CA . VAL A 1 290 ? 17.983 3.167 14.017 1.00 12.90 269 VAL A CA 1
ATOM 2160 C C . VAL A 1 290 ? 18.585 4.354 14.750 1.00 14.11 269 VAL A C 1
ATOM 2161 O O . VAL A 1 290 ? 18.656 4.338 15.990 1.00 15.65 269 VAL A O 1
ATOM 2165 N N . THR A 1 291 ? 18.978 5.399 14.025 1.00 12.99 270 THR A N 1
ATOM 2166 C CA . THR A 1 291 ? 19.424 6.676 14.585 1.00 14.13 270 THR A CA 1
ATOM 2167 C C . THR A 1 291 ? 18.396 7.725 14.173 1.00 13.99 270 THR A C 1
ATOM 2168 O O . THR A 1 291 ? 18.467 8.299 13.083 1.00 16.27 270 THR A O 1
ATOM 2172 N N . GLU A 1 292 ? 17.428 7.965 15.049 1.00 14.53 271 GLU A N 1
ATOM 2173 C CA . GLU A 1 292 ? 16.396 8.970 14.815 1.00 13.63 271 GLU A CA 1
ATOM 2174 C C . GLU A 1 292 ? 16.531 10.004 15.915 1.00 15.70 271 GLU A C 1
ATOM 2175 O O . GLU A 1 292 ? 16.033 9.794 17.035 1.00 16.00 271 GLU A O 1
ATOM 2181 N N . PRO A 1 293 ? 17.206 11.119 15.661 1.00 17.62 272 PRO A N 1
ATOM 2182 C CA . PRO A 1 293 ? 17.486 12.072 16.737 1.00 20.24 272 PRO A CA 1
ATOM 2183 C C . PRO A 1 293 ? 16.218 12.751 17.217 1.00 17.81 272 PRO A C 1
ATOM 2184 O O . PRO A 1 293 ? 15.281 12.987 16.452 1.00 20.03 272 PRO A O 1
ATOM 2188 N N . ILE A 1 294 ? 16.187 13.047 18.509 1.00 20.15 273 ILE A N 1
ATOM 2189 C CA . ILE A 1 294 ? 15.124 13.882 19.051 1.00 21.25 273 ILE A CA 1
ATOM 2190 C C . ILE A 1 294 ? 15.505 15.337 18.808 1.00 25.46 273 ILE A C 1
ATOM 2191 O O . ILE A 1 294 ? 16.557 15.798 19.262 1.00 28.95 273 ILE A O 1
ATOM 2196 N N . LEU A 1 295 ? 14.662 16.054 18.065 1.00 24.85 274 LEU A N 1
ATOM 2197 C CA . LEU A 1 295 ? 14.933 17.414 17.632 1.00 30.14 274 LEU A CA 1
ATOM 2198 C C . LEU A 1 295 ? 14.012 18.397 18.346 1.00 32.01 274 LEU A C 1
ATOM 2199 O O . LEU A 1 295 ? 12.814 18.129 18.493 1.00 35.49 274 LEU A O 1
ATOM 2204 N N . PRO A 1 296 ? 14.535 19.549 18.795 1.00 36.78 275 PRO A N 1
ATOM 2205 C CA . PRO A 1 296 ? 13.728 20.542 19.509 0.68 33.23 275 PRO A CA 1
ATOM 2206 C C . PRO A 1 296 ? 12.815 21.325 18.570 1.00 35.13 275 PRO A C 1
ATOM 2207 O O . PRO A 1 296 ? 12.932 21.165 17.354 1.00 36.11 275 PRO A O 1
#

Secondary structure (DSSP, 8-state):
---EEEE---TT----S-SSGGGTT-TT-S-HHHHHHHHHHHHHHHHTTSEEEE----TT-GGGG-GGGSEEEETTEEEE-B-SSHHHHTTHHHHHHHHHHTTPEEE---TTS-B-GGGGEEE-TTSS-EEEEESSSS-GGGHHHHHHHHT--EEEEEB--TTS-SGGGTEEE-GGG-EEE-GGGB-HHHHHHHHHHS-GGGEEEPPHHHHTTTTTS-EEETTEEEES---HHHHHHHHHTTPEEEE---HHHHTTT--TTTT-EE-------